Protein AF-A0A834ZX51-F1 (afdb_monomer)

Solvent-accessible surface area (backbone atoms only — not comparable to full-atom values): 15711 Å² total; per-residue (Å²): 130,88,83,88,83,88,88,86,82,88,83,85,91,86,80,90,79,88,81,90,79,90,74,93,82,78,82,84,75,86,71,80,77,77,84,67,76,47,72,74,51,71,68,30,53,52,23,47,52,52,36,52,52,45,58,74,67,68,42,46,56,71,66,62,52,48,48,55,55,52,47,53,52,49,54,53,50,43,38,62,74,77,39,53,60,79,68,96,62,85,72,72,62,96,67,61,100,76,51,61,67,57,54,51,50,52,51,51,48,44,43,57,56,46,53,48,50,51,50,51,37,54,55,19,64,78,72,63,47,60,65,64,31,41,34,48,38,40,36,43,40,47,52,26,49,39,52,28,50,48,42,50,35,60,38,70,58,52,27,63,48,55,56,51,44,48,58,52,55,43,47,60,58,36,52,57,35,34,51,52,25,36,50,55,43,65,67,56,66,92,86,54,100,62,58,70,69,53,50,55,50,50,37,52,47,30,50,52,39,46,54,53,51,50,43,43,42,68,67,36,40,59,72,49,48,46,55,52,28,46,53,51,53,52,50,51,54,52,51,52,50,58,52,50,56,53,54,55,52,59,56,50,57,58,54,52,58,53,52,55,58,54,60,59,55,62,68,73,75,115

Organism: Tetracentron sinense (NCBI:txid13715)

Foldseek 3Di:
DDDDDDDDDDDDDDDDDDDDDDDDDDDPDDDPPPPPQFDFDPLLVVLVVLLVVLVVVPLADVVLVVLLVVLVVVLVVCLVPPNDQPDPPPDAPLDHPPPVVVVVLVVVCCVLQAVLLVVLLVVCVVLVVPLLNSLSSSSNSLVSSLSNVLRVCVSNVGALLSSLVSLLSSLVVNLVSLVSSLCSLVPDDDPPSDDPVSSVSSNVSSVSNNVSSVCCNPVDSPPPRNVSSVCVSVVVVVVVVVVVVVVVVVVVVVVVVVVVVVVVVVVVPD

Sequence (270 aa):
MSGGIGPTYGDISLPKEEEKQEHLTSLPKNQSTNTRRGFLNLTNLNCLAIIIVLSASGMVSIEDFGFVLFSLLYIFIISKVAFPPLGPSMEPPIFGKNNKLLGIYVSIGGLIGLFLPIGYILQGIFEGDKEGIKAAAPHLFLLCSQVFMEGLTFSNQFSVPIRVFVPVFYNSRRIFTIVEWLRSEIGKEFGGSTSTRRLYFGRGLAIANMMFWCFNLFGFLLPVYLPRAFKRYYGHKLFCWGFEEISDDEGSEEEEDTRMTETDLENITS

Secondary structure (DSSP, 8-state):
---------------PPP--------------------PPPHHHHHHHHHHHHHHHTT-S-HHHHHHHHHHHHHHHHHHHHTS---TT--PPPSS-TT-HHHHHHHHHHHIIIIIHHHHHHHHHHHHT-HHHHHHHHHHHHHHHHHHHHHHHHHHTT--HHHHHHHHHHHHHHHHHHHHHHHHHHHHSPTTSSS-HHHHHHHHHHHHHHHHHHHIIIIIIIIIIIHHHHHHHHHHHHHHHHHHHHHHHHHHHHHHHHHHHHHHHHHTT--

Nearest PDB structures (foldseek):
  6ysl-assembly1_C  TM=3.109E-01  e=8.460E-01  Bacillus subtilis subsp. subtilis str. 168
  8ucs-assembly1_C  TM=2.513E-01  e=9.763E-01  Clostridium sporogenes
  4ry2-assembly1_B  TM=2.174E-01  e=7.610E+00  Acetivibrio thermocellus ATCC 27405

InterPro domains:
  IPR056635 Domain of unknown function DUF7733 [PF24867] (41-234)

Radius of gyration: 31.72 Å; Cα contacts (8 Å, |Δi|>4): 188; chains: 1; bounding box: 89×93×78 Å

Mean predicted aligned error: 14.44 Å

Structure (mmCIF, N/CA/C/O backbone):
data_AF-A0A834ZX51-F1
#
_entry.id   AF-A0A834ZX51-F1
#
loop_
_atom_site.group_PDB
_atom_site.id
_atom_site.type_symbol
_atom_site.label_atom_id
_atom_site.label_alt_id
_atom_site.label_comp_id
_atom_site.label_asym_id
_atom_site.label_entity_id
_atom_site.label_seq_id
_atom_site.pdbx_PDB_ins_code
_atom_site.Cartn_x
_atom_site.Cartn_y
_atom_site.Cartn_z
_atom_site.occupancy
_atom_site.B_iso_or_equiv
_atom_site.auth_seq_id
_atom_site.auth_comp_id
_atom_site.auth_asym_id
_atom_site.auth_atom_id
_atom_site.pdbx_PDB_model_num
ATOM 1 N N . MET A 1 1 ? -10.028 81.742 56.696 1.00 33.53 1 MET A N 1
ATOM 2 C CA . MET A 1 1 ? -9.566 82.199 55.365 1.00 33.53 1 MET A CA 1
ATOM 3 C C . MET A 1 1 ? -8.293 81.440 55.036 1.00 33.53 1 MET A C 1
ATOM 5 O O . MET A 1 1 ? -7.429 81.495 55.894 1.00 33.53 1 MET A O 1
ATOM 9 N N . SER A 1 2 ? -8.207 80.792 53.858 1.00 40.53 2 SER A N 1
ATOM 10 C CA . SER A 1 2 ? -7.014 80.135 53.253 1.00 40.53 2 SER A CA 1
ATOM 11 C C . SER A 1 2 ? -6.292 79.077 54.109 1.00 40.53 2 SER A C 1
ATOM 13 O O . SER A 1 2 ? -6.129 79.245 55.301 1.00 40.53 2 SER A O 1
ATOM 15 N N . GLY A 1 3 ? -5.807 77.939 53.621 1.00 36.88 3 GLY A N 1
ATOM 16 C CA . GLY A 1 3 ? -5.352 77.554 52.288 1.00 36.88 3 GLY A CA 1
ATOM 17 C C . GLY A 1 3 ? -3.983 76.865 52.454 1.00 36.88 3 GLY A C 1
ATOM 18 O O . GLY A 1 3 ? -3.110 77.435 53.098 1.00 36.88 3 GLY A O 1
ATOM 19 N N . GLY A 1 4 ? -3.806 75.669 51.873 1.00 36.16 4 GLY A N 1
ATOM 20 C CA . GLY A 1 4 ? -2.550 74.886 51.851 1.00 36.16 4 GLY A CA 1
ATOM 21 C C . GLY A 1 4 ? -2.395 73.945 53.056 1.00 36.16 4 GLY A C 1
ATOM 22 O O . GLY A 1 4 ? -2.754 74.319 54.160 1.00 36.16 4 GLY A O 1
ATOM 23 N N . ILE A 1 5 ? -1.878 72.716 52.949 1.00 38.09 5 ILE A N 1
ATOM 24 C CA . ILE A 1 5 ? -0.752 72.202 52.143 1.00 38.09 5 ILE A CA 1
ATOM 25 C C . ILE A 1 5 ? -1.000 70.699 51.836 1.00 38.09 5 ILE A C 1
ATOM 27 O O . ILE A 1 5 ? -1.639 70.014 52.629 1.00 38.09 5 ILE A O 1
ATOM 31 N N . GLY A 1 6 ? -0.525 70.202 50.682 1.00 37.78 6 GLY A N 1
ATOM 32 C CA . GLY A 1 6 ? -0.592 68.787 50.258 1.00 37.78 6 GLY A CA 1
ATOM 33 C C . GLY A 1 6 ? 0.520 67.884 50.843 1.00 37.78 6 GLY A C 1
ATOM 34 O O . GLY A 1 6 ? 0.907 68.065 51.990 1.00 37.78 6 GLY A O 1
ATOM 35 N N . PRO A 1 7 ? 1.088 66.954 50.052 1.00 61.41 7 PRO A N 1
ATOM 36 C CA . PRO A 1 7 ? 0.755 65.522 50.011 1.00 61.41 7 PRO A CA 1
ATOM 37 C C . PRO A 1 7 ? 1.887 64.616 50.540 1.00 61.41 7 PRO A C 1
ATOM 39 O O . PRO A 1 7 ? 3.039 65.041 50.580 1.00 61.41 7 PRO A O 1
ATOM 42 N N . THR A 1 8 ? 1.608 63.334 50.809 1.00 36.97 8 THR A N 1
ATOM 43 C CA . THR A 1 8 ? 2.666 62.317 50.963 1.00 36.97 8 THR A CA 1
ATOM 44 C C . THR A 1 8 ? 2.304 60.960 50.361 1.00 36.97 8 THR A C 1
ATOM 46 O O . THR A 1 8 ? 1.206 60.434 50.512 1.00 36.97 8 THR A O 1
ATOM 49 N N . TYR A 1 9 ? 3.296 60.463 49.627 1.00 35.97 9 TYR A N 1
ATOM 50 C CA . TYR A 1 9 ? 3.440 59.197 48.923 1.00 35.97 9 TYR A CA 1
ATOM 51 C C . TYR A 1 9 ? 3.559 57.984 49.859 1.00 35.97 9 TYR A C 1
ATOM 53 O O . TYR A 1 9 ? 4.152 58.105 50.925 1.00 35.97 9 TYR A O 1
ATOM 61 N N . GLY A 1 10 ? 3.183 56.817 49.319 1.00 35.69 10 GLY A N 1
ATOM 62 C CA . GLY A 1 10 ? 3.841 55.524 49.554 1.00 35.69 10 GLY A CA 1
ATOM 63 C C . GLY A 1 10 ? 3.337 54.700 50.738 1.00 35.69 10 GLY A C 1
ATOM 64 O O . GLY A 1 10 ? 3.433 55.147 51.869 1.00 35.69 10 GLY A O 1
ATOM 65 N N . ASP A 1 11 ? 2.872 53.470 50.479 1.00 33.88 11 ASP A N 1
ATOM 66 C CA . ASP A 1 11 ? 3.582 52.294 51.001 1.00 33.88 11 ASP A CA 1
ATOM 67 C C . ASP A 1 11 ? 3.068 50.947 50.452 1.00 33.88 11 ASP A C 1
ATOM 69 O O . ASP A 1 11 ? 1.876 50.662 50.411 1.00 33.88 11 ASP A O 1
ATOM 73 N N . ILE A 1 12 ? 4.057 50.147 50.044 1.00 37.81 12 ILE A N 1
ATOM 74 C CA . ILE A 1 12 ? 4.262 48.718 50.329 1.00 37.81 12 ILE A CA 1
ATOM 75 C C . ILE A 1 12 ? 3.217 47.690 49.857 1.00 37.81 12 ILE A C 1
ATOM 77 O O . ILE A 1 12 ? 2.135 47.489 50.395 1.00 37.81 12 ILE A O 1
ATOM 81 N N . SER A 1 13 ? 3.690 46.914 48.888 1.00 41.12 13 SER A N 1
ATOM 82 C CA . SER A 1 13 ? 3.289 45.561 48.504 1.00 41.12 13 SER A CA 1
ATOM 83 C C . SER A 1 13 ? 3.568 44.484 49.567 1.00 41.12 13 SER A C 1
ATOM 85 O O . SER A 1 13 ? 4.674 44.482 50.104 1.00 41.12 13 SER A O 1
ATOM 87 N N . LEU A 1 14 ? 2.639 43.519 49.731 1.00 34.94 14 LEU A N 1
ATOM 88 C CA . LEU A 1 14 ? 2.788 42.041 49.918 1.00 34.94 14 LEU A CA 1
ATOM 89 C C . LEU A 1 14 ? 1.532 41.450 50.618 1.00 34.94 14 LEU A C 1
ATOM 91 O O . LEU A 1 14 ? 0.893 42.185 51.364 1.00 34.94 14 LEU A O 1
ATOM 95 N N . PRO A 1 15 ? 1.230 40.132 50.548 1.00 39.16 15 PRO A N 1
ATOM 96 C CA . PRO A 1 15 ? 1.366 39.142 49.474 1.00 39.16 15 PRO A CA 1
ATOM 97 C C . PRO A 1 15 ? 0.004 38.506 49.082 1.00 39.16 15 PRO A C 1
ATOM 99 O O . PRO A 1 15 ? -1.003 38.631 49.769 1.00 39.16 15 PRO A O 1
ATOM 102 N N . LYS A 1 16 ? -0.011 37.793 47.950 1.00 35.66 16 LYS A N 1
ATOM 103 C CA . LYS A 1 16 ? -1.118 36.936 47.499 1.00 35.66 16 LYS A CA 1
ATOM 104 C C . LYS A 1 16 ? -1.135 35.652 48.337 1.00 35.66 16 LYS A C 1
ATOM 106 O O . LYS A 1 16 ? -0.193 34.871 48.229 1.00 35.66 16 LYS A O 1
ATOM 111 N N . GLU A 1 17 ? -2.200 35.426 49.097 1.00 35.56 17 GLU A N 1
ATOM 112 C CA . GLU A 1 17 ? -2.604 34.084 49.520 1.00 35.56 17 GLU A CA 1
ATOM 113 C C . GLU A 1 17 ? -3.572 33.519 48.476 1.00 35.56 17 GLU A C 1
ATOM 115 O O . GLU A 1 17 ? -4.542 34.155 48.059 1.00 35.56 17 GLU A O 1
ATOM 120 N N . GLU A 1 18 ? -3.217 32.341 47.980 1.00 38.50 18 GLU A N 1
ATOM 121 C CA . GLU A 1 18 ? -4.074 31.470 47.197 1.00 38.50 18 GLU A CA 1
ATOM 122 C C . GLU A 1 18 ? -5.181 30.941 48.109 1.00 38.50 18 GLU A C 1
ATOM 124 O O . GLU A 1 18 ? -4.862 30.396 49.153 1.00 38.50 18 GLU A O 1
ATOM 129 N N . GLU A 1 19 ? -6.450 31.045 47.703 1.00 29.41 19 GLU A N 1
ATOM 130 C CA . GLU A 1 19 ? -7.441 29.986 47.925 1.00 29.41 19 GLU A CA 1
ATOM 131 C C . GLU A 1 19 ? -8.738 30.242 47.130 1.00 29.41 19 GLU A C 1
ATOM 133 O O . GLU A 1 19 ? -9.524 31.145 47.393 1.00 29.41 19 GLU A O 1
ATOM 138 N N . LYS A 1 20 ? -8.921 29.400 46.105 1.00 34.44 20 LYS A N 1
ATOM 139 C CA . LYS A 1 20 ? -10.092 28.526 45.940 1.00 34.44 20 LYS A CA 1
ATOM 140 C C . LYS A 1 20 ? -11.486 29.180 45.911 1.00 34.44 20 LYS A C 1
ATOM 142 O O . LYS A 1 20 ? -12.168 29.280 46.923 1.00 34.44 20 LYS A O 1
ATOM 147 N N . GLN A 1 21 ? -11.996 29.414 44.699 1.00 28.42 21 GLN A N 1
ATOM 148 C CA . GLN A 1 21 ? -13.439 29.352 44.445 1.00 28.42 21 GLN A CA 1
ATOM 149 C C . GLN A 1 21 ? -13.727 28.918 43.001 1.00 28.42 21 GLN A C 1
ATOM 151 O O . GLN A 1 21 ? -13.746 29.710 42.061 1.00 28.42 21 GLN A O 1
ATOM 156 N N . GLU A 1 22 ? -13.927 27.609 42.843 1.00 31.47 22 GLU A N 1
ATOM 157 C CA . GLU A 1 22 ? -14.642 27.018 41.717 1.00 31.47 22 GLU A CA 1
ATOM 158 C C . GLU A 1 22 ? -16.110 27.454 41.807 1.00 31.47 22 GLU A C 1
ATOM 160 O O . GLU A 1 22 ? -16.829 27.061 42.724 1.00 31.47 22 GLU A O 1
ATOM 165 N N . HIS A 1 23 ? -16.560 28.276 40.861 1.00 29.66 23 HIS A N 1
ATOM 166 C CA . HIS A 1 23 ? -17.978 28.523 40.630 1.00 29.66 23 HIS A CA 1
ATOM 167 C C . HIS A 1 23 ? -18.359 27.917 39.279 1.00 29.66 23 HIS A C 1
ATOM 169 O O . HIS A 1 23 ? -17.986 28.420 38.215 1.00 29.66 23 HIS A O 1
ATOM 175 N N . LEU A 1 24 ? -19.098 26.808 39.352 1.00 35.28 24 LEU A N 1
ATOM 176 C CA . LEU A 1 24 ? -19.896 26.254 38.267 1.00 35.28 24 LEU A CA 1
ATOM 177 C C . LEU A 1 24 ? -20.735 27.359 37.620 1.00 35.28 24 LEU A C 1
ATOM 179 O O . LEU A 1 24 ? -21.616 27.899 38.277 1.00 35.28 24 LEU A O 1
ATOM 183 N N . THR A 1 25 ? -20.538 27.627 36.328 1.00 34.59 25 THR A N 1
ATOM 184 C CA . THR A 1 25 ? -21.621 27.722 35.325 1.00 34.59 25 THR A CA 1
ATOM 185 C C . THR A 1 25 ? -21.040 28.071 33.955 1.00 34.59 25 THR A C 1
ATOM 187 O O . THR A 1 25 ? -20.764 29.224 33.649 1.00 34.59 25 THR A O 1
ATOM 190 N N . SER A 1 26 ? -20.908 27.081 33.072 1.00 30.16 26 SER A N 1
ATOM 191 C CA . SER A 1 26 ? -21.138 27.326 31.644 1.00 30.16 26 SER A CA 1
ATOM 192 C C . SER A 1 26 ? -21.580 26.034 30.961 1.00 30.16 26 SER A C 1
ATOM 194 O O . SER A 1 26 ? -20.823 25.079 30.818 1.00 30.16 26 SER A O 1
ATOM 196 N N . LEU A 1 27 ? -22.857 26.009 30.579 1.00 30.98 27 LEU A N 1
ATOM 197 C CA . LEU A 1 27 ? -23.440 25.023 29.674 1.00 30.98 27 LEU A CA 1
ATOM 198 C C . LEU A 1 27 ? -22.618 24.953 28.372 1.00 30.98 27 LEU A C 1
ATOM 200 O O . LEU A 1 27 ? -22.279 26.009 27.822 1.00 30.98 27 LEU A O 1
ATOM 204 N N . PRO A 1 28 ? -22.338 23.762 27.813 1.00 35.59 28 PRO A N 1
ATOM 205 C CA . PRO A 1 28 ? -21.722 23.681 26.504 1.00 35.59 28 PRO A CA 1
ATOM 206 C C . PRO A 1 28 ? -22.742 24.100 25.442 1.00 35.59 28 PRO A C 1
ATOM 208 O O . PRO A 1 28 ? -23.766 23.463 25.204 1.00 35.59 28 PRO A O 1
ATOM 211 N N . LYS A 1 29 ? -22.427 25.221 24.797 1.00 28.12 29 LYS A N 1
ATOM 212 C CA . LYS A 1 29 ? -23.069 25.742 23.593 1.00 28.12 29 LYS A CA 1
ATOM 213 C C . LYS A 1 29 ? -23.141 24.631 22.541 1.00 28.12 29 LYS A C 1
ATOM 215 O O . LYS A 1 29 ? -22.100 24.169 22.079 1.00 28.12 29 LYS A O 1
ATOM 220 N N . ASN A 1 30 ? -24.364 24.252 22.163 1.00 34.47 30 ASN A N 1
ATOM 221 C CA . ASN A 1 30 ? -24.684 23.389 21.025 1.00 34.47 30 ASN A CA 1
ATOM 222 C C . ASN A 1 30 ? -23.880 23.832 19.790 1.00 34.47 30 ASN A C 1
ATOM 224 O O . ASN A 1 30 ? -24.247 24.780 19.091 1.00 34.47 30 ASN A O 1
ATOM 228 N N . GLN A 1 31 ? -22.752 23.171 19.530 1.00 33.47 31 GLN A N 1
ATOM 229 C CA . GLN A 1 31 ? -22.098 23.237 18.235 1.00 33.47 31 GLN A CA 1
ATOM 230 C C . GLN A 1 31 ? -22.857 22.266 17.349 1.00 33.47 31 GLN A C 1
ATOM 232 O O . GLN A 1 31 ? -22.719 21.055 17.503 1.00 33.47 31 GLN A O 1
ATOM 237 N N . SER A 1 32 ? -23.666 22.794 16.426 1.00 34.50 32 SER A N 1
ATOM 238 C CA . SER A 1 32 ? -24.172 21.990 15.321 1.00 34.50 32 SER A CA 1
ATOM 239 C C . SER A 1 32 ? -22.953 21.448 14.574 1.00 34.50 32 SER A C 1
ATOM 241 O O . SER A 1 32 ? -22.295 22.170 13.815 1.00 34.50 32 SER A O 1
ATOM 243 N N . THR A 1 33 ? -22.598 20.196 14.837 1.00 34.06 33 THR A N 1
ATOM 244 C CA . THR A 1 33 ? -21.589 19.483 14.076 1.00 34.06 33 THR A CA 1
ATOM 245 C C . THR A 1 33 ? -22.183 19.288 12.698 1.00 34.06 33 THR A C 1
ATOM 247 O O . THR A 1 33 ? -23.069 18.480 12.452 1.00 34.06 33 THR A O 1
ATOM 250 N N . ASN A 1 34 ? -21.747 20.161 11.800 1.00 34.84 34 ASN A N 1
ATOM 251 C CA . ASN A 1 34 ? -22.068 20.122 10.395 1.00 34.84 34 ASN A CA 1
ATOM 252 C C . ASN A 1 34 ? -21.692 18.720 9.896 1.00 34.84 34 ASN A C 1
ATOM 254 O O . ASN A 1 34 ? -20.506 18.407 9.777 1.00 34.84 34 ASN A O 1
ATOM 258 N N . THR A 1 35 ? -22.694 17.867 9.667 1.00 42.31 35 THR A N 1
ATOM 259 C CA . THR A 1 35 ? -22.572 16.510 9.123 1.00 42.31 35 THR A CA 1
ATOM 260 C C . THR A 1 35 ? -22.133 16.589 7.662 1.00 42.31 35 THR A C 1
ATOM 262 O O . THR A 1 35 ? -22.833 16.172 6.742 1.00 42.31 35 THR A O 1
ATOM 265 N N . ARG A 1 36 ? -20.961 17.172 7.402 1.00 45.12 36 ARG A N 1
ATOM 266 C CA . ARG A 1 36 ? -20.317 17.080 6.100 1.00 45.12 36 ARG A CA 1
ATOM 267 C C . ARG A 1 36 ? -19.769 15.667 5.997 1.00 45.12 36 ARG A C 1
ATOM 269 O O . ARG A 1 36 ? -18.718 15.363 6.555 1.00 45.12 36 ARG A O 1
ATOM 276 N N . ARG A 1 37 ? -20.510 14.808 5.291 1.00 47.62 37 ARG A N 1
ATOM 277 C CA . ARG A 1 37 ? -20.001 13.543 4.744 1.00 47.62 37 ARG A CA 1
ATOM 278 C C . ARG A 1 37 ? -18.589 13.797 4.206 1.00 47.62 37 ARG A C 1
ATOM 280 O O . ARG A 1 37 ? -18.397 14.702 3.395 1.00 47.62 37 ARG A O 1
ATOM 287 N N . GLY A 1 38 ? -17.609 13.078 4.750 1.00 54.19 38 GLY A N 1
ATOM 288 C CA . GLY A 1 38 ? -16.190 13.369 4.574 1.00 54.19 38 GLY A CA 1
ATOM 289 C C . GLY A 1 38 ? -15.759 13.248 3.118 1.00 54.19 38 GLY A C 1
ATOM 290 O O . GLY A 1 38 ? -15.557 12.145 2.616 1.00 54.19 38 GLY A O 1
ATOM 291 N N . PHE A 1 39 ? -15.586 14.379 2.437 1.00 62.59 39 PHE A N 1
ATOM 292 C CA . PHE A 1 39 ? -14.970 14.401 1.115 1.00 62.59 39 PHE A CA 1
ATOM 293 C C . PHE A 1 39 ? -13.535 13.866 1.206 1.00 62.59 39 PHE A C 1
ATOM 295 O O . PHE A 1 39 ? -12.799 14.183 2.142 1.00 62.59 39 PHE A O 1
ATOM 302 N N . LEU A 1 40 ? -13.149 13.026 0.243 1.00 74.44 40 LEU A N 1
ATOM 303 C CA . LEU A 1 40 ? -11.789 12.505 0.136 1.00 74.44 40 LEU A CA 1
ATOM 304 C C . LEU A 1 40 ? -10.794 13.658 -0.025 1.00 74.44 40 LEU A C 1
ATOM 306 O O . LEU A 1 40 ? -11.032 14.601 -0.778 1.00 74.44 40 LEU A O 1
ATOM 310 N N . ASN A 1 41 ? -9.661 13.563 0.668 1.00 83.00 41 ASN A N 1
ATOM 311 C CA . ASN A 1 41 ? -8.596 14.551 0.549 1.00 83.00 41 ASN A CA 1
ATOM 312 C C . ASN A 1 41 ? -7.949 14.500 -0.852 1.00 83.00 41 ASN A C 1
ATOM 314 O O . ASN A 1 41 ? -7.934 13.443 -1.489 1.00 83.00 41 ASN A O 1
ATOM 318 N N . LEU A 1 42 ? -7.351 15.606 -1.311 1.00 83.25 42 LEU A N 1
ATOM 319 C CA . LEU A 1 42 ? -6.705 15.699 -2.634 1.00 83.25 42 LEU A CA 1
ATOM 320 C C . LEU A 1 42 ? -5.642 14.613 -2.846 1.00 83.25 42 LEU A C 1
ATOM 322 O O . LEU A 1 42 ? -5.541 14.045 -3.927 1.00 83.25 42 LEU A O 1
ATOM 326 N N . THR A 1 43 ? -4.899 14.259 -1.797 1.00 84.31 43 THR A N 1
ATOM 327 C CA . THR A 1 43 ? -3.919 13.164 -1.831 1.00 84.31 43 THR A CA 1
ATOM 328 C C . THR A 1 43 ? -4.556 11.821 -2.194 1.00 84.31 43 THR A C 1
ATOM 330 O O . THR A 1 43 ? -3.991 11.073 -2.990 1.00 84.31 43 THR A O 1
ATOM 333 N N . ASN A 1 44 ? -5.745 11.527 -1.662 1.00 88.25 44 ASN A N 1
ATOM 334 C CA . ASN A 1 44 ? -6.450 10.271 -1.928 1.00 88.25 44 ASN A CA 1
ATOM 335 C C . ASN A 1 44 ? -6.961 10.237 -3.372 1.00 88.25 44 ASN A C 1
ATOM 337 O O . ASN A 1 44 ? -6.909 9.192 -4.014 1.00 88.25 44 ASN A O 1
ATOM 341 N N . LEU A 1 45 ? -7.399 11.386 -3.898 1.00 87.31 45 LEU A N 1
ATOM 342 C CA . LEU A 1 45 ? -7.810 11.530 -5.297 1.00 87.31 45 LEU A CA 1
ATOM 343 C C . LEU A 1 45 ? -6.621 11.409 -6.261 1.00 87.31 45 LEU A C 1
ATOM 345 O O . LEU A 1 45 ? -6.728 10.732 -7.278 1.00 87.31 45 LEU A O 1
ATOM 349 N N . ASN A 1 46 ? -5.466 11.984 -5.919 1.00 89.62 46 ASN A N 1
ATOM 350 C CA . ASN A 1 46 ? -4.234 11.805 -6.691 1.00 89.62 46 ASN A CA 1
ATOM 351 C C . ASN A 1 46 ? -3.783 10.338 -6.694 1.00 89.62 46 ASN A C 1
ATOM 353 O O . ASN A 1 46 ? -3.408 9.811 -7.738 1.00 89.62 46 ASN A O 1
ATOM 357 N N . CYS A 1 47 ? -3.874 9.649 -5.551 1.00 90.00 47 CYS A N 1
ATOM 358 C CA . CYS A 1 47 ? -3.615 8.210 -5.488 1.00 90.00 47 CYS A CA 1
ATOM 359 C C . CYS A 1 47 ? -4.597 7.432 -6.366 1.00 90.00 47 CYS A C 1
ATOM 361 O O . CYS A 1 47 ? -4.167 6.552 -7.103 1.00 90.00 47 CYS A O 1
ATOM 363 N N . LEU A 1 48 ? -5.885 7.788 -6.356 1.00 91.12 48 LEU A N 1
ATOM 364 C CA . LEU A 1 48 ? -6.885 7.184 -7.236 1.00 91.12 48 LEU A CA 1
ATOM 365 C C . LEU A 1 48 ? -6.543 7.377 -8.720 1.00 91.12 48 LEU A C 1
ATOM 367 O O . LEU A 1 48 ? -6.645 6.429 -9.494 1.00 91.12 48 LEU A O 1
ATOM 371 N N . ALA A 1 49 ? -6.075 8.562 -9.114 1.00 91.25 49 ALA A N 1
ATOM 372 C CA . ALA A 1 49 ? -5.620 8.805 -10.480 1.00 91.25 49 ALA A CA 1
ATOM 373 C C . ALA A 1 49 ? -4.439 7.893 -10.858 1.00 91.25 49 ALA A C 1
ATOM 375 O O . ALA A 1 49 ? -4.461 7.276 -11.921 1.00 91.25 49 ALA A O 1
ATOM 376 N N . ILE A 1 50 ? -3.446 7.739 -9.971 1.00 90.12 50 ILE A N 1
ATOM 377 C CA . ILE A 1 50 ? -2.309 6.828 -10.191 1.00 90.12 50 ILE A CA 1
ATOM 378 C C . ILE A 1 50 ? -2.788 5.378 -10.317 1.00 90.12 50 ILE A C 1
ATOM 380 O O . ILE A 1 50 ? -2.349 4.676 -11.225 1.00 90.12 50 ILE A O 1
ATOM 384 N N . ILE A 1 51 ? -3.713 4.937 -9.457 1.00 92.12 51 ILE A N 1
ATOM 385 C CA . ILE A 1 51 ? -4.318 3.598 -9.528 1.00 92.12 51 ILE A CA 1
ATOM 386 C C . ILE A 1 51 ? -4.944 3.385 -10.906 1.00 92.12 51 ILE A C 1
ATOM 388 O O . ILE A 1 51 ? -4.638 2.385 -11.545 1.00 92.12 51 ILE A O 1
ATOM 392 N N . ILE A 1 52 ? -5.772 4.318 -11.390 1.00 92.50 52 ILE A N 1
ATOM 393 C CA . ILE A 1 52 ? -6.444 4.210 -12.695 1.00 92.50 52 ILE A CA 1
ATOM 394 C C . ILE A 1 52 ? -5.424 4.150 -13.838 1.00 92.50 52 ILE A C 1
ATOM 396 O O . ILE A 1 52 ? -5.537 3.293 -14.713 1.00 92.50 52 ILE A O 1
ATOM 400 N N . VAL A 1 53 ? -4.402 5.010 -13.820 1.00 91.56 53 VAL A N 1
ATOM 401 C CA . VAL A 1 53 ? -3.359 5.039 -14.859 1.00 91.56 53 VAL A CA 1
ATOM 402 C C . VAL A 1 53 ? -2.553 3.740 -14.878 1.00 91.56 53 VAL A C 1
ATOM 404 O O . VAL A 1 53 ? -2.379 3.148 -15.942 1.00 91.56 53 VAL A O 1
ATOM 407 N N . LEU A 1 54 ? -2.096 3.262 -13.717 1.00 89.62 54 LEU A N 1
ATOM 408 C CA . LEU A 1 54 ? -1.365 1.993 -13.607 1.00 89.62 54 LEU A CA 1
ATOM 409 C C . LEU A 1 54 ? -2.245 0.790 -13.950 1.00 89.62 54 LEU A C 1
ATOM 411 O O . LEU A 1 54 ? -1.755 -0.219 -14.453 1.00 89.62 54 LEU A O 1
ATOM 415 N N . SER A 1 55 ? -3.548 0.907 -13.706 1.00 89.25 55 SER A N 1
ATOM 416 C CA . SER A 1 55 ? -4.504 -0.125 -14.072 1.00 89.25 55 SER A CA 1
ATOM 417 C C . SER A 1 55 ? -4.664 -0.227 -15.587 1.00 89.25 55 SER A C 1
ATOM 419 O O . SER A 1 55 ? -4.627 -1.316 -16.155 1.00 89.25 55 SER A O 1
ATOM 421 N N . ALA A 1 56 ? -4.812 0.921 -16.249 1.00 90.00 56 ALA A N 1
ATOM 422 C CA . ALA A 1 56 ? -4.982 1.006 -17.693 1.00 90.00 56 ALA A CA 1
ATOM 423 C C . ALA A 1 56 ? -3.695 0.677 -18.469 1.00 90.00 56 ALA A C 1
ATOM 425 O O . ALA A 1 56 ? -3.770 0.262 -19.623 1.00 90.00 56 ALA A O 1
ATOM 426 N N . SER A 1 57 ? -2.515 0.833 -17.857 1.00 86.31 57 SER A N 1
ATOM 427 C CA . SER A 1 57 ? -1.230 0.580 -18.521 1.00 86.31 57 SER A CA 1
ATOM 428 C C . SER A 1 57 ? -0.885 -0.906 -18.692 1.00 86.31 57 SER A C 1
ATOM 430 O O . SER A 1 57 ? 0.083 -1.224 -19.383 1.00 86.31 57 SER A O 1
ATOM 432 N N . GLY A 1 58 ? -1.634 -1.824 -18.066 1.00 85.69 58 GLY A N 1
ATOM 433 C CA . GLY A 1 58 ? -1.359 -3.267 -18.119 1.00 85.69 58 GLY A CA 1
ATOM 434 C C . GLY A 1 58 ? -0.071 -3.686 -17.394 1.00 85.69 58 GLY A C 1
ATOM 435 O O . GLY A 1 58 ? 0.442 -4.783 -17.616 1.00 85.69 58 GLY A O 1
ATOM 436 N N . MET A 1 59 ? 0.477 -2.815 -16.540 1.00 85.88 59 MET A N 1
ATOM 437 C CA . MET A 1 59 ? 1.718 -3.065 -15.792 1.00 85.88 59 MET A CA 1
ATOM 438 C C . MET A 1 59 ? 1.483 -3.772 -14.453 1.00 85.88 59 MET A C 1
ATOM 440 O O . MET A 1 59 ? 2.441 -4.156 -13.788 1.00 85.88 59 MET A O 1
ATOM 444 N N . VAL A 1 60 ? 0.221 -3.939 -14.060 1.00 89.62 60 VAL A N 1
ATOM 445 C CA . VAL A 1 60 ? -0.202 -4.545 -12.794 1.00 89.62 60 VAL A CA 1
ATOM 446 C C . VAL A 1 60 ? -0.795 -5.929 -13.062 1.00 89.62 60 VAL A C 1
ATOM 448 O O . VAL A 1 60 ? -1.515 -6.124 -14.042 1.00 89.62 60 VAL A O 1
ATOM 451 N N . SER A 1 61 ? -0.481 -6.902 -12.204 1.00 88.62 61 SER A N 1
ATOM 452 C CA . SER A 1 61 ? -0.994 -8.268 -12.336 1.00 88.62 61 SER A CA 1
ATOM 453 C C . SER A 1 61 ? -2.489 -8.338 -12.005 1.00 88.62 61 SER A C 1
ATOM 455 O O . SER A 1 61 ? -2.979 -7.611 -11.140 1.00 88.62 61 SER A O 1
ATOM 457 N N . ILE A 1 62 ? -3.226 -9.254 -12.645 1.00 90.38 62 ILE A N 1
ATOM 458 C CA . ILE A 1 62 ? -4.655 -9.457 -12.348 1.00 90.38 62 ILE A CA 1
ATOM 459 C C . ILE A 1 62 ? -4.896 -9.897 -10.897 1.00 90.38 62 ILE A C 1
ATOM 461 O O . ILE A 1 62 ? -5.944 -9.610 -10.323 1.00 90.38 62 ILE A O 1
ATOM 465 N N . GLU A 1 63 ? -3.905 -10.544 -10.282 1.00 90.94 63 GLU A N 1
ATOM 466 C CA . GLU A 1 63 ? -3.944 -10.916 -8.872 1.00 90.94 63 GLU A CA 1
ATOM 467 C C . GLU A 1 63 ? -3.989 -9.688 -7.962 1.00 90.94 63 GLU A C 1
ATOM 469 O O . GLU A 1 63 ? -4.753 -9.672 -7.001 1.00 90.94 63 GLU A O 1
ATOM 474 N N . ASP A 1 64 ? -3.207 -8.646 -8.264 1.00 92.50 64 ASP A N 1
ATOM 475 C CA . ASP A 1 64 ? -3.180 -7.424 -7.455 1.00 92.50 64 ASP A CA 1
ATOM 476 C C . ASP A 1 64 ? -4.485 -6.632 -7.603 1.00 92.50 64 ASP A C 1
ATOM 478 O O . ASP A 1 64 ? -4.985 -6.070 -6.628 1.00 92.50 64 ASP A O 1
ATOM 482 N N . PHE A 1 65 ? -5.092 -6.651 -8.792 1.00 91.44 65 PHE A N 1
ATOM 483 C CA . PHE A 1 65 ? -6.441 -6.124 -9.005 1.00 91.44 65 PHE A CA 1
ATOM 484 C C . PHE A 1 65 ? -7.492 -6.871 -8.197 1.00 91.44 65 PHE A C 1
ATOM 486 O O . PHE A 1 65 ? -8.279 -6.251 -7.479 1.00 91.44 65 PHE A O 1
ATOM 493 N N . GLY A 1 66 ? -7.491 -8.203 -8.311 1.00 93.00 66 GLY A N 1
ATOM 494 C CA . GLY A 1 66 ? -8.373 -9.064 -7.539 1.00 93.00 66 GLY A CA 1
ATOM 495 C C . GLY A 1 66 ? -8.212 -8.775 -6.053 1.00 93.00 66 GLY A C 1
ATOM 496 O O . GLY A 1 66 ? -9.198 -8.517 -5.371 1.00 93.00 66 GLY A O 1
ATOM 497 N N . PHE A 1 67 ? -6.973 -8.704 -5.568 1.00 94.62 67 PHE A N 1
ATOM 498 C CA . PHE A 1 67 ? -6.668 -8.370 -4.183 1.00 94.62 67 PHE A CA 1
ATOM 499 C C . PHE A 1 67 ? -7.288 -7.038 -3.746 1.00 94.62 67 PHE A C 1
ATOM 501 O O . PHE A 1 67 ? -7.914 -7.003 -2.693 1.00 94.62 67 PHE A O 1
ATOM 508 N N . VAL A 1 68 ? -7.164 -5.959 -4.529 1.00 94.56 68 VAL A N 1
ATOM 509 C CA . VAL A 1 68 ? -7.757 -4.651 -4.182 1.00 94.56 68 VAL A CA 1
ATOM 510 C C . VAL A 1 68 ? -9.286 -4.697 -4.168 1.00 94.56 68 VAL A C 1
ATOM 512 O O . VAL A 1 68 ? -9.913 -4.120 -3.280 1.00 94.56 68 VAL A O 1
ATOM 515 N N . LEU A 1 69 ? -9.906 -5.395 -5.121 1.00 93.69 69 LEU A N 1
ATOM 516 C CA . LEU A 1 69 ? -11.363 -5.517 -5.171 1.00 93.69 69 LEU A CA 1
ATOM 517 C C . LEU A 1 69 ? -11.897 -6.356 -4.000 1.00 93.69 69 LEU A C 1
ATOM 519 O O . LEU A 1 69 ? -12.825 -5.941 -3.303 1.00 93.69 69 LEU A O 1
ATOM 523 N N . PHE A 1 70 ? -11.285 -7.515 -3.748 1.00 94.19 70 PHE A N 1
ATOM 524 C CA . PHE A 1 70 ? -11.653 -8.391 -2.638 1.00 94.19 70 PHE A CA 1
ATOM 525 C C . PHE A 1 70 ? -11.349 -7.753 -1.284 1.00 94.19 70 PHE A C 1
ATOM 527 O O . PHE A 1 70 ? -12.153 -7.901 -0.366 1.00 94.19 70 PHE A O 1
ATOM 534 N N . SER A 1 71 ? -10.244 -7.012 -1.143 1.00 94.00 71 SER A N 1
ATOM 535 C CA . SER A 1 71 ? -9.921 -6.307 0.100 1.00 94.00 71 SER A CA 1
ATOM 536 C C . SER A 1 71 ? -10.977 -5.256 0.423 1.00 94.00 71 SER A C 1
ATOM 538 O O . SER A 1 71 ? -11.419 -5.181 1.567 1.00 94.00 71 SER A O 1
ATOM 540 N N . LEU A 1 72 ? -11.436 -4.495 -0.576 1.00 92.88 72 LEU A N 1
ATOM 541 C CA . LEU A 1 72 ? -12.480 -3.490 -0.409 1.00 92.88 72 LEU A CA 1
ATOM 542 C C . LEU A 1 72 ? -13.786 -4.120 0.083 1.00 92.88 72 LEU A C 1
ATOM 544 O O . LEU A 1 72 ? -14.359 -3.650 1.068 1.00 92.88 72 LEU A O 1
ATOM 548 N N . LEU A 1 73 ? -14.225 -5.209 -0.554 1.00 93.38 73 LEU A N 1
ATOM 549 C CA . LEU A 1 73 ? -15.424 -5.943 -0.140 1.00 93.38 73 LEU A CA 1
ATOM 550 C C . LEU A 1 73 ? -15.269 -6.534 1.264 1.00 93.38 73 LEU A C 1
ATOM 552 O O . LEU A 1 73 ? -16.144 -6.361 2.112 1.00 93.38 73 LEU A O 1
ATOM 556 N N . TYR A 1 74 ? -14.141 -7.188 1.536 1.00 92.81 74 TYR A N 1
ATOM 557 C CA . TYR A 1 74 ? -13.861 -7.814 2.824 1.00 92.81 74 TYR A CA 1
ATOM 558 C C . TYR A 1 74 ? -13.834 -6.792 3.967 1.00 92.81 74 TYR A C 1
ATOM 560 O O . TYR A 1 74 ? -14.485 -6.990 4.992 1.00 92.81 74 TYR A O 1
ATOM 568 N N . ILE A 1 75 ? -13.142 -5.664 3.772 1.00 91.69 75 ILE A N 1
ATOM 569 C CA . ILE A 1 75 ? -13.077 -4.560 4.737 1.00 91.69 75 ILE A CA 1
ATOM 570 C C . ILE A 1 75 ? -14.469 -3.971 4.987 1.00 91.69 75 ILE A C 1
ATOM 572 O O . ILE A 1 75 ? -14.815 -3.660 6.128 1.00 91.69 75 ILE A O 1
ATOM 576 N N . PHE A 1 76 ? -15.294 -3.844 3.948 1.00 90.12 76 PHE A N 1
ATOM 577 C CA . PHE A 1 76 ? -16.664 -3.373 4.111 1.00 90.12 76 PHE A CA 1
ATOM 578 C C . PHE A 1 76 ? -17.504 -4.351 4.944 1.00 90.12 76 PHE A C 1
ATOM 580 O O . PHE A 1 76 ? -18.157 -3.930 5.900 1.00 90.12 76 PHE A O 1
ATOM 587 N N . ILE A 1 77 ? -17.432 -5.652 4.656 1.00 91.19 77 ILE A N 1
ATOM 588 C CA . ILE A 1 77 ? -18.161 -6.687 5.402 1.00 91.19 77 ILE A CA 1
ATOM 589 C C . ILE A 1 77 ? -17.721 -6.709 6.870 1.00 91.19 77 ILE A C 1
ATOM 591 O O . ILE A 1 77 ? -18.556 -6.601 7.768 1.00 91.19 77 ILE A O 1
ATOM 595 N N . ILE A 1 78 ? -16.415 -6.778 7.139 1.00 90.38 78 ILE A N 1
ATOM 596 C CA . ILE A 1 78 ? -15.902 -6.880 8.511 1.00 90.38 78 ILE A CA 1
ATOM 597 C C . ILE A 1 78 ? -16.157 -5.602 9.329 1.00 90.38 78 ILE A C 1
ATOM 599 O O . ILE A 1 78 ? -16.369 -5.688 10.539 1.00 90.38 78 ILE A O 1
ATOM 603 N N . SER A 1 79 ? -16.253 -4.435 8.676 1.00 88.12 79 SER A N 1
ATOM 604 C CA . SER A 1 79 ? -16.653 -3.177 9.329 1.00 88.12 79 SER A CA 1
ATOM 605 C C . SER A 1 79 ? -18.095 -3.182 9.837 1.00 88.12 79 SER A C 1
ATOM 607 O O . SER A 1 79 ? -18.416 -2.458 10.773 1.00 88.12 79 SER A O 1
ATOM 609 N N . LYS A 1 80 ? -18.970 -3.988 9.229 1.00 86.44 80 LYS A N 1
ATOM 610 C CA . LYS A 1 80 ? -20.380 -4.103 9.618 1.00 86.44 80 LYS A CA 1
ATOM 611 C C . LYS A 1 80 ? -20.620 -5.267 10.569 1.00 86.44 80 LYS A C 1
ATOM 613 O O . LYS A 1 80 ? -21.402 -5.123 11.498 1.00 86.44 80 LYS A O 1
ATOM 618 N N . VAL A 1 81 ? -19.952 -6.395 10.330 1.00 86.75 81 VAL A N 1
ATOM 619 C CA . VAL A 1 81 ? -20.202 -7.650 11.051 1.00 86.75 81 VAL A CA 1
ATOM 620 C C . VAL A 1 81 ? -19.390 -7.739 12.342 1.00 86.75 81 VAL A C 1
ATOM 622 O O . VAL A 1 81 ? -19.947 -8.048 13.387 1.00 86.75 81 VAL A O 1
ATOM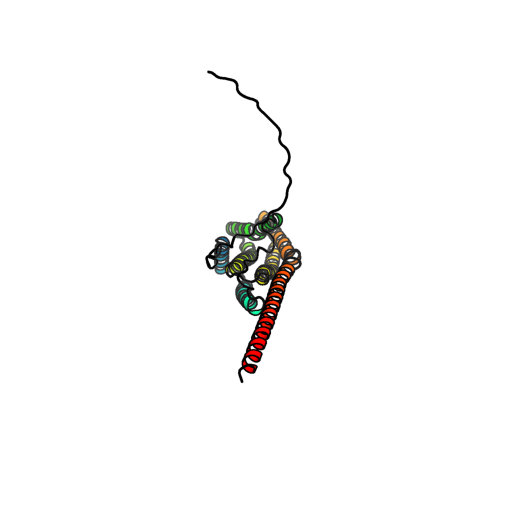 625 N N . ALA A 1 82 ? -18.082 -7.473 12.288 1.00 84.62 82 ALA A N 1
ATOM 626 C CA . ALA A 1 82 ? -17.192 -7.708 13.429 1.00 84.62 82 ALA A CA 1
ATOM 627 C C . ALA A 1 82 ? -16.884 -6.432 14.222 1.00 84.62 82 ALA A C 1
ATOM 629 O O . ALA A 1 82 ? -16.793 -6.477 15.447 1.00 84.62 82 ALA A O 1
ATOM 630 N N . PHE A 1 83 ? -16.723 -5.298 13.532 1.00 83.81 83 PHE A N 1
ATOM 631 C CA . PHE A 1 83 ? -16.312 -4.038 14.156 1.00 83.81 83 PHE A CA 1
ATOM 632 C C . PHE A 1 83 ? -17.228 -2.861 13.785 1.00 83.81 83 PHE A C 1
ATOM 634 O O . PHE A 1 83 ? -16.739 -1.889 13.188 1.00 83.81 83 PHE A O 1
ATOM 641 N N . PRO A 1 84 ? -18.530 -2.912 14.136 1.00 81.94 84 PRO A N 1
ATOM 642 C CA . PRO A 1 84 ? -19.455 -1.814 13.879 1.00 81.94 84 PRO A CA 1
ATOM 643 C C . PRO A 1 84 ? -18.963 -0.497 14.511 1.00 81.94 84 PRO A C 1
ATOM 645 O O . PRO A 1 84 ? -18.294 -0.529 15.554 1.00 81.94 84 PRO A O 1
ATOM 648 N N . PRO A 1 85 ? -19.261 0.668 13.900 1.00 76.94 85 PRO A N 1
ATOM 649 C CA . PRO A 1 85 ? -18.917 1.968 14.470 1.00 76.94 85 PRO A CA 1
ATOM 650 C C . PRO A 1 85 ? -19.599 2.166 15.830 1.00 76.94 85 PRO A C 1
ATOM 652 O O . PRO A 1 85 ? -20.822 2.091 15.927 1.00 76.94 85 PRO A O 1
ATOM 655 N N . LEU A 1 86 ? -18.812 2.427 16.874 1.00 69.38 86 LEU A N 1
ATOM 656 C CA . LEU A 1 86 ? -19.301 2.679 18.232 1.00 69.38 86 LEU A CA 1
ATOM 657 C C . LEU A 1 86 ? -19.645 4.174 18.378 1.00 69.38 86 LEU A C 1
ATOM 659 O O . LEU A 1 86 ? -18.901 4.934 18.986 1.00 69.38 86 LEU A O 1
ATOM 663 N N . GLY A 1 87 ? -20.744 4.603 17.751 1.00 61.88 87 GLY A N 1
ATOM 664 C CA . GLY A 1 87 ? -21.311 5.952 17.892 1.00 61.88 87 GLY A CA 1
ATOM 665 C C . GLY A 1 87 ? -20.464 7.120 17.340 1.00 61.88 87 GLY A C 1
ATOM 666 O O . GLY A 1 87 ? -19.327 6.943 16.899 1.00 61.88 87 GLY A O 1
ATOM 667 N N . PRO A 1 88 ? -21.012 8.351 17.339 1.00 55.81 88 PRO A N 1
ATOM 668 C CA . PRO A 1 88 ? -20.344 9.559 16.854 1.00 55.81 88 PRO A CA 1
ATOM 669 C C . PRO A 1 88 ? -19.349 10.110 17.888 1.00 55.81 88 PRO A C 1
ATOM 671 O O . PRO A 1 88 ? -19.313 11.308 18.152 1.00 55.81 88 PRO A O 1
ATOM 674 N N . SER A 1 89 ? -18.531 9.255 18.501 1.00 48.50 89 SER A N 1
ATOM 675 C CA . SER A 1 89 ? -17.399 9.735 19.286 1.00 48.50 89 SER A CA 1
ATOM 676 C C . SER A 1 89 ? -16.242 9.931 18.322 1.00 48.50 89 SER A C 1
ATOM 678 O O . SER A 1 89 ? -15.712 8.981 17.744 1.00 48.50 89 SER A O 1
ATOM 680 N N . MET A 1 90 ? -15.906 11.194 18.065 1.00 50.12 90 MET A N 1
ATOM 681 C CA . MET A 1 90 ? -14.778 11.596 17.237 1.00 50.12 90 MET A CA 1
ATOM 682 C C . MET A 1 90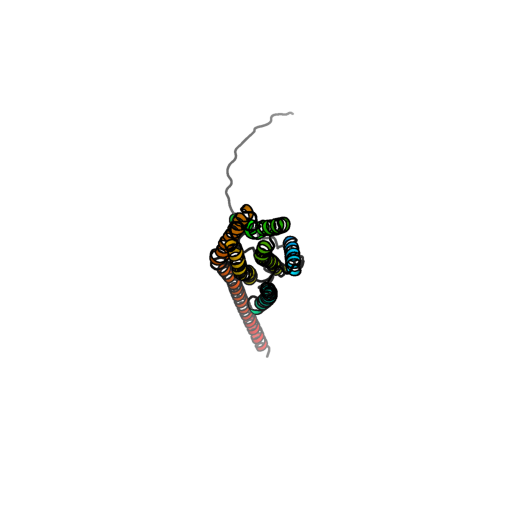 ? -13.492 11.133 17.929 1.00 50.12 90 MET A C 1
ATOM 684 O O . MET A 1 90 ? -12.858 11.886 18.665 1.00 50.12 90 MET A O 1
ATOM 688 N N . GLU A 1 91 ? -13.151 9.855 17.754 1.00 55.16 91 GLU A N 1
ATOM 689 C CA . GLU A 1 91 ? -12.040 9.251 18.467 1.00 55.16 91 GLU A CA 1
ATOM 690 C C . GLU A 1 91 ? -10.741 9.974 18.088 1.00 55.16 91 GLU A C 1
ATOM 692 O O . GLU A 1 91 ? -10.404 10.066 16.898 1.00 55.16 91 GLU A O 1
ATOM 697 N N . PRO A 1 92 ? -9.994 10.504 19.074 1.00 51.19 92 PRO A N 1
ATOM 698 C CA . PRO A 1 92 ? -8.729 11.155 18.797 1.00 51.19 92 PRO A CA 1
ATOM 699 C C . PRO A 1 92 ? -7.752 10.158 18.148 1.00 51.19 92 PRO A C 1
ATOM 701 O O . PRO A 1 92 ? -7.824 8.954 18.418 1.00 51.19 92 PRO A O 1
ATOM 704 N N . PRO A 1 93 ? -6.819 10.635 17.302 1.00 57.62 93 PRO A N 1
ATOM 705 C CA . PRO A 1 93 ? -5.836 9.781 16.642 1.00 57.62 93 PRO A CA 1
ATOM 706 C C . PRO A 1 93 ? -5.112 8.869 17.645 1.00 57.62 93 PRO A C 1
ATOM 708 O O . PRO A 1 93 ? -4.689 9.326 18.706 1.00 57.62 93 PRO A O 1
ATOM 711 N N . ILE A 1 94 ? -4.934 7.587 17.295 1.00 55.06 94 ILE A N 1
ATOM 712 C CA . ILE A 1 94 ? -4.322 6.548 18.158 1.00 55.06 94 ILE A CA 1
ATOM 713 C C . ILE A 1 94 ? -2.933 6.973 18.668 1.00 55.06 94 ILE A C 1
ATOM 715 O O . ILE A 1 94 ? -2.515 6.606 19.765 1.00 55.06 94 ILE A O 1
ATOM 719 N N . PHE A 1 95 ? -2.223 7.777 17.878 1.00 55.25 95 PHE A N 1
ATOM 720 C CA . PHE A 1 95 ? -1.013 8.471 18.284 1.00 55.25 95 PHE A CA 1
ATOM 721 C C . PHE A 1 95 ? -1.338 9.958 18.413 1.00 55.25 95 PHE A C 1
ATOM 723 O O . PHE A 1 95 ? -1.699 10.594 17.426 1.00 55.25 95 PHE A O 1
ATOM 730 N N . GLY A 1 96 ? -1.234 10.497 19.630 1.00 49.34 96 GLY A N 1
ATOM 731 C CA . GLY A 1 96 ? -1.561 11.890 19.930 1.00 49.34 96 GLY A CA 1
ATOM 732 C C . GLY A 1 96 ? -0.900 12.894 18.978 1.00 49.34 96 GLY A C 1
ATOM 733 O O . GLY A 1 96 ? 0.161 12.639 18.405 1.00 49.34 96 GLY A O 1
ATOM 734 N N . LYS A 1 97 ? -1.535 14.064 18.847 1.00 50.53 97 LYS A N 1
ATOM 735 C CA . LYS A 1 97 ? -1.272 15.145 17.873 1.00 50.53 97 LYS A CA 1
ATOM 736 C C . LYS A 1 97 ? 0.194 15.636 17.775 1.00 50.53 97 LYS A C 1
ATOM 738 O O . LYS A 1 97 ? 0.509 16.372 16.849 1.00 50.53 97 LYS A O 1
ATOM 743 N N . ASN A 1 98 ? 1.093 15.210 18.671 1.00 53.69 98 ASN A N 1
ATOM 744 C CA . ASN A 1 98 ? 2.446 15.756 18.846 1.00 53.69 98 ASN A CA 1
ATOM 745 C C . ASN A 1 98 ? 3.612 14.770 18.623 1.00 53.69 98 ASN A C 1
ATOM 747 O O . ASN A 1 98 ? 4.757 15.093 18.947 1.00 53.69 98 ASN A O 1
ATOM 751 N N . ASN A 1 99 ? 3.390 13.594 18.031 1.00 67.69 99 ASN A N 1
ATOM 752 C CA . ASN A 1 99 ? 4.483 12.643 17.795 1.00 67.69 99 ASN A CA 1
ATOM 753 C C . ASN A 1 99 ? 5.295 12.994 16.536 1.00 67.69 99 ASN A C 1
ATOM 755 O O . ASN A 1 99 ? 5.112 12.395 15.476 1.00 67.69 99 ASN A O 1
ATOM 759 N N . LYS A 1 100 ? 6.244 13.933 16.665 1.00 76.12 100 LYS A N 1
ATOM 760 C CA . LYS A 1 100 ? 7.171 14.321 15.579 1.00 76.12 100 LYS A CA 1
ATOM 761 C C . LYS A 1 100 ? 7.905 13.119 14.971 1.00 76.12 100 LYS A C 1
ATOM 763 O O . LYS A 1 100 ? 8.073 13.067 13.758 1.00 76.12 100 LYS A O 1
ATOM 768 N N . LEU A 1 101 ? 8.272 12.128 15.789 1.00 80.81 101 LEU A N 1
ATOM 769 C CA . LEU A 1 101 ? 8.935 10.903 15.329 1.00 80.81 101 LEU A CA 1
ATOM 770 C C . LEU A 1 101 ? 8.059 10.093 14.361 1.00 80.81 101 LEU A C 1
ATOM 772 O O . LEU A 1 101 ? 8.553 9.625 13.340 1.00 80.81 101 LEU A O 1
ATOM 776 N N . LEU A 1 102 ? 6.757 9.973 14.646 1.00 77.44 102 LEU A N 1
ATOM 777 C CA . LEU A 1 102 ? 5.816 9.285 13.760 1.00 77.44 102 LEU A CA 1
ATOM 778 C C . LEU A 1 102 ? 5.644 10.056 12.448 1.00 77.44 102 LEU A C 1
ATOM 780 O O . LEU A 1 102 ? 5.623 9.446 11.386 1.00 77.44 102 LEU A O 1
ATOM 784 N N . GLY A 1 103 ? 5.585 11.389 12.509 1.00 81.25 103 GLY A N 1
ATOM 785 C CA . GLY A 1 103 ? 5.545 12.225 11.308 1.00 81.25 103 GLY A CA 1
ATOM 786 C C . GLY A 1 103 ? 6.785 12.040 10.428 1.00 81.25 103 GLY A C 1
ATOM 787 O O . GLY A 1 103 ? 6.655 11.849 9.219 1.00 81.25 103 GLY A O 1
ATOM 788 N N . ILE A 1 104 ? 7.981 12.022 11.028 1.00 84.12 104 ILE A N 1
ATOM 789 C CA . ILE A 1 104 ? 9.243 11.757 10.316 1.00 84.12 104 ILE A CA 1
ATOM 790 C C . ILE A 1 104 ? 9.228 10.349 9.716 1.00 84.12 104 ILE A C 1
ATOM 792 O O . ILE A 1 104 ? 9.531 10.185 8.539 1.00 84.12 104 ILE A O 1
ATOM 796 N N . TYR A 1 105 ? 8.816 9.343 10.488 1.00 84.38 105 TYR A N 1
ATOM 797 C CA . TYR A 1 105 ? 8.713 7.960 10.028 1.00 84.38 105 TYR A CA 1
ATOM 798 C C . TYR A 1 105 ? 7.778 7.809 8.818 1.00 84.38 105 TYR A C 1
ATOM 800 O O . TYR A 1 105 ? 8.153 7.205 7.815 1.00 84.38 105 TYR A O 1
ATOM 808 N N . VAL A 1 106 ? 6.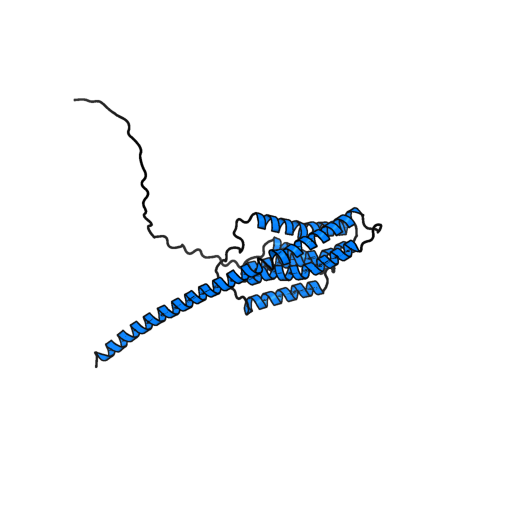585 8.408 8.880 1.00 83.50 106 VAL A N 1
ATOM 809 C CA . VAL A 1 106 ? 5.617 8.412 7.771 1.00 83.50 106 VAL A CA 1
ATOM 810 C C . VAL A 1 106 ? 6.178 9.158 6.560 1.00 83.50 106 VAL A C 1
ATOM 812 O O . VAL A 1 106 ? 6.014 8.699 5.432 1.00 83.50 106 VAL A O 1
ATOM 815 N N . SER A 1 107 ? 6.895 10.263 6.781 1.00 84.56 107 SER A N 1
ATOM 816 C CA . SER A 1 107 ? 7.538 11.028 5.705 1.00 84.56 107 SER A CA 1
ATOM 817 C C . SER A 1 107 ? 8.627 10.214 5.004 1.00 84.56 107 SER A C 1
ATOM 819 O O . SER A 1 107 ? 8.670 10.180 3.776 1.00 84.56 107 SER A O 1
ATOM 821 N N . ILE A 1 108 ? 9.464 9.501 5.765 1.00 88.50 108 ILE A N 1
ATOM 822 C CA . ILE A 1 108 ? 10.479 8.585 5.229 1.00 88.50 108 ILE A CA 1
ATOM 823 C C . ILE A 1 108 ? 9.813 7.453 4.439 1.00 88.50 108 ILE A C 1
ATOM 825 O O . ILE A 1 108 ? 10.249 7.151 3.331 1.00 88.50 108 ILE A O 1
ATOM 829 N N . GLY A 1 109 ? 8.730 6.868 4.958 1.00 87.31 109 GLY A N 1
ATOM 830 C CA . GLY A 1 109 ? 7.974 5.836 4.246 1.00 87.31 109 GLY A CA 1
ATOM 831 C C . GLY A 1 109 ? 7.374 6.333 2.933 1.00 87.31 109 GLY A C 1
ATOM 832 O O . GLY A 1 109 ? 7.471 5.651 1.915 1.00 87.31 109 GLY A O 1
ATOM 833 N N . GLY A 1 110 ? 6.822 7.550 2.922 1.00 87.56 110 GLY A N 1
ATOM 834 C CA . GLY A 1 110 ? 6.354 8.205 1.701 1.00 87.56 110 GLY A CA 1
ATOM 835 C C . GLY A 1 110 ? 7.490 8.460 0.710 1.00 87.56 110 GLY A C 1
ATOM 836 O O . GLY A 1 110 ? 7.344 8.198 -0.481 1.00 87.56 110 GLY A O 1
ATOM 837 N N . LEU A 1 111 ? 8.655 8.905 1.181 1.00 90.19 111 LEU A N 1
ATOM 838 C CA . LEU A 1 111 ? 9.823 9.107 0.325 1.00 90.19 111 LEU A CA 1
ATOM 839 C C . LEU A 1 111 ? 10.285 7.791 -0.318 1.00 90.19 111 LEU A C 1
ATOM 841 O O . LEU A 1 111 ? 10.385 7.713 -1.541 1.00 90.19 111 LEU A O 1
ATOM 845 N N . ILE A 1 112 ? 10.517 6.756 0.494 1.00 91.31 112 ILE A N 1
ATOM 846 C CA . ILE A 1 112 ? 11.076 5.471 0.053 1.00 91.31 112 ILE A CA 1
ATOM 847 C C . ILE A 1 112 ? 10.086 4.665 -0.792 1.00 91.31 112 ILE A C 1
ATOM 849 O O . ILE A 1 112 ? 10.500 4.049 -1.772 1.00 91.31 112 ILE A O 1
ATOM 853 N N . GLY A 1 113 ? 8.803 4.660 -0.426 1.00 86.50 113 GLY A N 1
ATOM 854 C CA . GLY A 1 113 ? 7.794 3.821 -1.073 1.00 86.50 113 GLY A CA 1
ATOM 855 C C . GLY A 1 113 ? 6.949 4.506 -2.141 1.00 86.50 113 GLY A C 1
ATOM 856 O O . GLY A 1 113 ? 6.404 3.817 -2.997 1.00 86.50 113 GLY A O 1
ATOM 857 N N . LEU A 1 114 ? 6.830 5.838 -2.133 1.00 87.69 114 LEU A N 1
ATOM 858 C CA . LEU A 1 114 ? 6.023 6.566 -3.119 1.00 87.69 114 LEU A CA 1
ATOM 859 C C . LEU A 1 114 ? 6.904 7.373 -4.072 1.00 87.69 114 LEU A C 1
ATOM 861 O O . LEU A 1 114 ? 6.930 7.106 -5.270 1.00 87.69 114 LEU A O 1
ATOM 865 N N . PHE A 1 115 ? 7.654 8.344 -3.552 1.00 89.38 115 PHE A N 1
ATOM 866 C CA . PHE A 1 115 ? 8.368 9.300 -4.401 1.00 89.38 115 PHE A CA 1
ATOM 867 C C . PHE A 1 115 ? 9.537 8.667 -5.161 1.00 89.38 115 PHE A C 1
ATOM 869 O O . PHE A 1 115 ? 9.670 8.897 -6.364 1.00 89.38 115 PHE A O 1
ATOM 876 N N . LEU A 1 116 ? 10.362 7.850 -4.496 1.00 91.00 116 LEU A N 1
ATOM 877 C CA . LEU A 1 116 ? 11.488 7.192 -5.159 1.00 91.00 116 LEU A CA 1
ATOM 878 C C . LEU A 1 116 ? 11.033 6.181 -6.232 1.00 91.00 116 LEU A C 1
ATOM 880 O O . LEU A 1 116 ? 11.578 6.243 -7.335 1.00 91.00 116 LEU A O 1
ATOM 884 N N . PRO A 1 117 ? 10.024 5.312 -6.004 1.00 89.38 117 PRO A N 1
ATOM 885 C CA . PRO A 1 117 ? 9.510 4.428 -7.049 1.00 89.38 117 PRO A CA 1
ATOM 886 C C . PRO A 1 117 ? 8.853 5.179 -8.211 1.00 89.38 117 PRO A C 1
ATOM 888 O O . PRO A 1 117 ? 9.051 4.787 -9.358 1.00 89.38 117 PRO A O 1
ATOM 891 N N . ILE A 1 118 ? 8.148 6.292 -7.962 1.00 89.06 118 ILE A N 1
ATOM 892 C CA . ILE A 1 118 ? 7.636 7.155 -9.043 1.00 89.06 118 ILE A CA 1
ATOM 893 C C . ILE A 1 118 ? 8.795 7.692 -9.889 1.00 89.06 118 ILE A C 1
ATOM 895 O O . ILE A 1 118 ? 8.768 7.570 -11.112 1.00 89.06 118 ILE A O 1
ATOM 899 N N . GLY A 1 119 ? 9.836 8.244 -9.256 1.00 89.94 119 GLY A N 1
ATOM 900 C CA . GLY A 1 119 ? 11.023 8.731 -9.963 1.00 89.94 119 GLY A CA 1
ATOM 901 C C . GLY A 1 119 ? 11.728 7.630 -10.759 1.00 89.94 119 GLY A C 1
ATOM 902 O O . GLY A 1 119 ? 12.108 7.849 -11.907 1.00 89.94 119 GLY A O 1
ATOM 903 N N . TYR A 1 120 ? 11.836 6.428 -10.184 1.00 89.62 120 TYR A N 1
ATOM 904 C CA . TYR A 1 120 ? 12.391 5.250 -10.851 1.00 89.62 120 TYR A CA 1
ATOM 905 C C . TYR A 1 120 ? 11.586 4.855 -12.095 1.00 89.62 120 TYR A C 1
ATOM 907 O O . TYR A 1 120 ? 12.170 4.602 -13.145 1.00 89.62 120 TYR A O 1
ATOM 915 N N . ILE A 1 121 ? 10.253 4.862 -12.011 1.00 88.94 121 ILE A N 1
ATOM 916 C CA . ILE A 1 121 ? 9.365 4.576 -13.143 1.00 88.94 121 ILE A CA 1
ATOM 917 C C . ILE A 1 121 ? 9.497 5.648 -14.232 1.00 88.94 121 ILE A C 1
ATOM 919 O O . ILE A 1 121 ? 9.618 5.306 -15.406 1.00 88.94 121 ILE A O 1
ATOM 923 N N . LEU A 1 122 ? 9.521 6.932 -13.864 1.00 87.81 122 LEU A N 1
ATOM 924 C CA . LEU A 1 122 ? 9.654 8.038 -14.819 1.00 87.81 122 LEU A CA 1
ATOM 925 C C . LEU A 1 122 ? 10.999 8.000 -15.550 1.00 87.81 122 LEU A C 1
ATOM 927 O O . LEU A 1 122 ? 11.024 8.005 -16.780 1.00 87.81 122 LEU A O 1
ATOM 931 N N . GLN A 1 123 ? 12.108 7.881 -14.813 1.00 87.31 123 GLN A N 1
ATOM 932 C CA . GLN A 1 123 ? 13.433 7.650 -15.404 1.00 87.31 123 GLN A CA 1
ATOM 933 C C . GLN A 1 123 ? 13.430 6.376 -16.257 1.00 87.31 123 GLN A C 1
ATOM 935 O O . GLN A 1 123 ? 14.053 6.309 -17.317 1.00 87.31 123 GLN A O 1
ATOM 940 N N . GLY A 1 124 ? 12.655 5.390 -15.805 1.00 85.75 124 GLY A N 1
ATOM 941 C CA . GLY A 1 124 ? 12.368 4.155 -16.492 1.00 85.75 124 GLY A CA 1
ATOM 942 C C . GLY A 1 124 ? 11.911 4.345 -17.925 1.00 85.75 124 GLY A C 1
ATOM 943 O O . GLY A 1 124 ? 12.483 3.743 -18.834 1.00 85.75 124 GLY A O 1
ATOM 944 N N . ILE A 1 125 ? 10.901 5.197 -18.092 1.00 86.75 125 ILE A N 1
ATOM 945 C CA . ILE A 1 125 ? 10.263 5.524 -19.367 1.00 86.75 125 ILE A CA 1
ATOM 946 C C . ILE A 1 125 ? 11.245 6.249 -20.292 1.00 86.75 125 ILE A C 1
ATOM 948 O O . ILE A 1 125 ? 11.318 5.908 -21.469 1.00 86.75 125 ILE A O 1
ATOM 952 N N . PHE A 1 126 ? 12.034 7.194 -19.765 1.00 85.69 126 PHE A N 1
ATOM 953 C CA . PHE A 1 126 ? 13.021 7.941 -20.557 1.00 85.69 126 PHE A CA 1
ATOM 954 C C . PHE A 1 126 ? 14.148 7.061 -21.110 1.00 85.69 126 PHE A C 1
ATOM 956 O O . PHE A 1 126 ? 14.598 7.266 -22.232 1.00 85.69 126 PHE A O 1
ATOM 963 N N . GLU A 1 127 ? 14.601 6.077 -20.335 1.00 82.94 127 GLU A N 1
ATOM 964 C CA . GLU A 1 127 ? 15.682 5.160 -20.724 1.00 82.94 127 GLU A CA 1
ATOM 965 C C . GLU A 1 127 ? 15.177 3.861 -21.380 1.00 82.94 127 GLU A C 1
ATOM 967 O O . GLU A 1 127 ? 15.976 3.024 -21.792 1.00 82.94 127 GLU A O 1
ATOM 972 N N . GLY A 1 128 ? 13.859 3.659 -21.459 1.00 82.00 128 GLY A N 1
ATOM 973 C CA . GLY A 1 128 ? 13.249 2.525 -22.154 1.00 82.00 128 GLY A CA 1
ATOM 974 C C . GLY A 1 128 ? 13.329 1.159 -21.455 1.00 82.00 128 GLY A C 1
ATOM 975 O O . GLY A 1 128 ? 12.898 0.174 -22.055 1.00 82.00 128 GLY A O 1
ATOM 976 N N . ASP A 1 129 ? 13.815 1.045 -20.210 1.00 84.38 129 ASP A N 1
ATOM 977 C CA . ASP A 1 129 ? 13.774 -0.237 -19.475 1.00 84.38 129 ASP A CA 1
ATOM 978 C C . ASP A 1 129 ? 12.365 -0.496 -18.923 1.00 84.38 129 ASP A C 1
ATOM 980 O O . ASP A 1 129 ? 11.975 -0.033 -17.848 1.00 84.38 129 ASP A O 1
ATOM 984 N N . LYS A 1 130 ? 11.601 -1.239 -19.728 1.00 85.44 130 LYS A N 1
ATOM 985 C CA . LYS A 1 130 ? 10.228 -1.674 -19.459 1.00 85.44 130 LYS A CA 1
ATOM 986 C C . LYS A 1 130 ? 10.145 -2.717 -18.346 1.00 85.44 130 LYS A C 1
ATOM 988 O O . LYS A 1 130 ? 9.116 -2.787 -17.678 1.00 85.44 130 LYS A O 1
ATOM 993 N N . GLU A 1 131 ? 11.195 -3.510 -18.143 1.00 86.25 131 GLU A N 1
ATOM 994 C CA . GLU A 1 131 ? 11.209 -4.592 -17.155 1.00 86.25 131 GLU A CA 1
ATOM 995 C C . GLU A 1 131 ? 11.227 -4.033 -15.735 1.00 86.25 131 GLU A C 1
ATOM 997 O O . GLU A 1 131 ? 10.370 -4.384 -14.929 1.00 86.25 131 GLU A O 1
ATOM 1002 N N . GLY A 1 132 ? 12.123 -3.081 -15.458 1.00 85.31 132 GLY A N 1
ATOM 1003 C CA . GLY A 1 132 ? 12.184 -2.399 -14.165 1.00 85.31 132 GLY A CA 1
ATOM 1004 C C . GLY A 1 132 ? 10.880 -1.675 -13.833 1.00 85.31 132 GLY A C 1
ATOM 1005 O O . GLY A 1 132 ? 10.379 -1.775 -12.713 1.00 85.31 132 GLY A O 1
ATOM 1006 N N . ILE A 1 133 ? 10.277 -0.996 -14.816 1.00 89.62 133 ILE A N 1
ATOM 1007 C CA . ILE A 1 133 ? 8.993 -0.312 -14.607 1.00 89.62 133 ILE A CA 1
ATOM 1008 C C . ILE A 1 133 ? 7.895 -1.324 -14.275 1.00 89.62 133 ILE A C 1
ATOM 1010 O O . ILE A 1 133 ? 7.150 -1.125 -13.317 1.00 89.62 133 ILE A O 1
ATOM 1014 N N . LYS A 1 134 ? 7.796 -2.414 -15.047 1.00 90.62 134 LYS A N 1
ATOM 1015 C CA . LYS A 1 134 ? 6.784 -3.454 -14.832 1.00 90.62 134 LYS A CA 1
ATOM 1016 C C . LYS A 1 134 ? 6.958 -4.144 -13.477 1.00 90.62 134 LYS A C 1
ATOM 1018 O O . LYS A 1 134 ? 5.967 -4.511 -12.862 1.00 90.62 134 LYS A O 1
ATOM 1023 N N . ALA A 1 135 ? 8.190 -4.273 -12.996 1.00 90.38 135 ALA A N 1
ATOM 1024 C CA . ALA A 1 135 ? 8.488 -4.848 -11.693 1.00 90.38 135 ALA A CA 1
ATOM 1025 C C . ALA A 1 135 ? 8.135 -3.901 -10.523 1.00 90.38 135 ALA A C 1
ATOM 1027 O O . ALA A 1 135 ? 7.607 -4.345 -9.506 1.00 90.38 135 ALA A O 1
ATOM 1028 N N . ALA A 1 136 ? 8.356 -2.590 -10.671 1.00 91.38 136 ALA A N 1
ATOM 1029 C CA . ALA A 1 136 ? 8.055 -1.591 -9.638 1.00 91.38 136 ALA A CA 1
ATOM 1030 C C . ALA A 1 136 ? 6.574 -1.151 -9.600 1.00 91.38 136 ALA A C 1
ATOM 1032 O O . ALA A 1 136 ? 6.071 -0.725 -8.556 1.00 91.38 136 ALA A O 1
ATOM 1033 N N . ALA A 1 137 ? 5.857 -1.232 -10.725 1.00 92.25 137 ALA A N 1
ATOM 1034 C CA . ALA A 1 137 ? 4.483 -0.739 -10.849 1.00 92.25 137 ALA A CA 1
ATOM 1035 C C . ALA A 1 137 ? 3.473 -1.402 -9.884 1.00 92.25 137 ALA A C 1
ATOM 1037 O O . ALA A 1 137 ? 2.709 -0.659 -9.261 1.00 92.25 137 ALA A O 1
ATOM 1038 N N . PRO A 1 138 ? 3.468 -2.737 -9.672 1.00 92.44 138 PRO A N 1
ATOM 1039 C CA . PRO A 1 138 ? 2.576 -3.383 -8.705 1.00 92.44 138 PRO A CA 1
ATOM 1040 C C . PRO A 1 138 ? 2.751 -2.863 -7.274 1.00 92.44 138 PRO A C 1
ATOM 1042 O O . PRO A 1 138 ? 1.771 -2.639 -6.561 1.00 92.44 138 PRO A O 1
ATOM 1045 N N . HIS A 1 139 ? 3.995 -2.599 -6.864 1.00 92.62 139 HIS A N 1
ATOM 1046 C CA . HIS A 1 139 ? 4.292 -2.023 -5.555 1.00 92.62 139 HIS A CA 1
ATOM 1047 C C . HIS A 1 139 ? 3.652 -0.635 -5.392 1.00 92.62 139 HIS A C 1
ATOM 1049 O O . HIS A 1 139 ? 2.958 -0.381 -4.402 1.00 92.62 139 HIS A O 1
ATOM 1055 N N . LEU A 1 140 ? 3.841 0.242 -6.386 1.00 92.81 140 LEU A N 1
ATOM 1056 C CA . LEU A 1 140 ? 3.270 1.590 -6.389 1.00 92.81 140 LEU A CA 1
ATOM 1057 C C . LEU A 1 140 ? 1.735 1.553 -6.412 1.00 92.81 140 LEU A C 1
ATOM 1059 O O . LEU A 1 140 ? 1.084 2.269 -5.650 1.00 92.81 140 LEU A O 1
ATOM 1063 N N . PHE A 1 141 ? 1.156 0.672 -7.228 1.00 94.56 141 PHE A N 1
ATOM 1064 C CA . PHE A 1 141 ? -0.286 0.446 -7.303 1.00 94.56 141 PHE A CA 1
ATOM 1065 C C . PHE A 1 141 ? -0.879 0.063 -5.938 1.00 94.56 141 PHE A C 1
ATOM 1067 O O . PHE A 1 141 ? -1.868 0.659 -5.502 1.00 94.56 141 PHE A O 1
ATOM 1074 N N . LEU A 1 142 ? -0.255 -0.880 -5.224 1.00 94.19 142 LEU A N 1
ATOM 1075 C CA . LEU A 1 142 ? -0.703 -1.300 -3.894 1.00 94.19 142 LEU A CA 1
ATOM 1076 C C . LEU A 1 142 ? -0.516 -0.209 -2.835 1.00 94.19 142 LEU A C 1
ATOM 1078 O O . LEU A 1 142 ? -1.315 -0.128 -1.902 1.00 94.19 142 LEU A O 1
ATOM 1082 N N . LEU A 1 143 ? 0.521 0.627 -2.942 1.00 93.50 143 LEU A N 1
ATOM 1083 C CA . LEU A 1 143 ? 0.708 1.760 -2.035 1.00 93.50 143 LEU A CA 1
ATOM 1084 C C . LEU A 1 143 ? -0.364 2.831 -2.232 1.00 93.50 143 LEU A C 1
ATOM 1086 O O . LEU A 1 143 ? -1.001 3.234 -1.260 1.00 93.50 143 LEU A O 1
ATOM 1090 N N . CYS A 1 144 ? -0.623 3.241 -3.473 1.00 93.19 144 CYS A N 1
ATOM 1091 C CA . CYS A 1 144 ? -1.687 4.196 -3.769 1.00 93.19 144 CYS A CA 1
ATOM 1092 C C . CYS A 1 144 ? -3.063 3.646 -3.370 1.00 93.19 144 CYS A C 1
ATOM 1094 O O . CYS A 1 144 ? -3.862 4.373 -2.780 1.00 93.19 144 CYS A O 1
ATOM 1096 N N . SER A 1 145 ? -3.316 2.356 -3.617 1.00 93.81 145 SER A N 1
ATOM 1097 C CA . SER A 1 145 ? -4.554 1.683 -3.203 1.00 93.81 145 SER A CA 1
ATOM 1098 C C . SER A 1 145 ? -4.731 1.677 -1.686 1.00 93.81 145 SER A C 1
ATOM 1100 O O . SER A 1 145 ? -5.832 1.934 -1.204 1.00 93.81 145 SER A O 1
ATOM 1102 N N . GLN A 1 146 ? -3.653 1.459 -0.926 1.00 94.25 146 GLN A N 1
ATOM 1103 C CA . GLN A 1 146 ? -3.693 1.562 0.532 1.00 94.25 146 GLN A CA 1
ATOM 1104 C C . GLN A 1 146 ? -4.049 2.982 0.979 1.00 94.25 146 GLN A C 1
ATOM 1106 O O . GLN A 1 146 ? -4.968 3.141 1.774 1.00 94.25 146 GLN A O 1
ATOM 1111 N N . VAL A 1 147 ? -3.359 4.007 0.466 1.00 91.56 147 VAL A N 1
ATOM 1112 C CA . VAL A 1 147 ? -3.609 5.410 0.848 1.00 91.56 147 VAL A CA 1
ATOM 1113 C C . VAL A 1 147 ? -5.053 5.811 0.531 1.00 91.56 147 VAL A C 1
ATOM 1115 O O . VAL A 1 147 ? -5.722 6.451 1.343 1.00 91.56 147 VAL A O 1
ATOM 1118 N N . PHE A 1 148 ? -5.574 5.377 -0.618 1.00 92.69 148 PHE A N 1
ATOM 1119 C CA . PHE A 1 148 ? -6.972 5.583 -0.981 1.00 92.69 148 PHE A CA 1
ATOM 1120 C C . PHE A 1 148 ? -7.937 4.883 -0.009 1.00 92.69 148 PHE A C 1
ATOM 1122 O O . PHE A 1 148 ? -8.873 5.518 0.479 1.00 92.69 148 PHE A O 1
ATOM 1129 N N . MET A 1 149 ? -7.693 3.609 0.318 1.00 91.75 149 MET A N 1
ATOM 1130 C CA . MET A 1 149 ? -8.513 2.852 1.270 1.00 91.75 149 MET A CA 1
ATOM 1131 C C . MET A 1 149 ? -8.465 3.436 2.682 1.00 91.75 149 MET A C 1
ATOM 1133 O O . MET A 1 149 ? -9.503 3.550 3.329 1.00 91.75 149 MET A O 1
ATOM 1137 N N . GLU A 1 150 ? -7.297 3.869 3.157 1.00 89.81 150 GLU A N 1
ATOM 1138 C CA . GLU A 1 150 ? -7.176 4.605 4.415 1.00 89.81 150 GLU A CA 1
ATOM 1139 C C . GLU A 1 150 ? -8.076 5.843 4.368 1.00 89.81 150 GLU A C 1
ATOM 1141 O O . GLU A 1 150 ? -8.954 5.993 5.217 1.00 89.81 150 GLU A O 1
ATOM 1146 N N . GLY A 1 151 ? -7.964 6.651 3.310 1.00 86.81 151 GLY A N 1
ATOM 1147 C CA . GLY A 1 151 ? -8.840 7.791 3.053 1.00 86.81 151 GLY A CA 1
ATOM 1148 C C . GLY A 1 151 ? -10.333 7.470 3.139 1.00 86.81 151 GLY A C 1
ATOM 1149 O O . GLY A 1 151 ? -11.068 8.165 3.838 1.00 86.81 151 GLY A O 1
ATOM 1150 N N . LEU A 1 152 ? -10.772 6.395 2.480 1.00 87.94 152 LEU A N 1
ATOM 1151 C CA . LEU A 1 152 ? -12.161 5.934 2.522 1.00 87.94 152 LEU A CA 1
ATOM 1152 C C . LEU A 1 152 ? -12.602 5.541 3.937 1.00 87.94 152 LEU A C 1
ATOM 1154 O O . LEU A 1 152 ? -13.673 5.952 4.383 1.00 87.94 152 LEU A O 1
ATOM 1158 N N . THR A 1 153 ? -11.784 4.772 4.662 1.00 87.19 153 THR A N 1
ATOM 1159 C CA . THR A 1 153 ? -12.121 4.333 6.028 1.00 87.19 153 THR A CA 1
ATOM 1160 C C . THR A 1 153 ? -12.156 5.488 7.032 1.00 87.19 153 THR A C 1
ATOM 1162 O O . THR A 1 153 ? -12.980 5.476 7.949 1.00 87.19 153 THR A O 1
ATOM 1165 N N . PHE A 1 154 ? -11.324 6.519 6.844 1.00 82.81 154 PHE A N 1
ATOM 1166 C CA . PHE A 1 154 ? -11.380 7.751 7.633 1.00 82.81 154 PHE A CA 1
ATOM 1167 C C . PHE A 1 154 ? -12.633 8.577 7.313 1.00 82.81 154 PHE A C 1
ATOM 1169 O O . PHE A 1 154 ? -13.344 8.972 8.237 1.00 82.81 154 PHE A O 1
ATOM 1176 N N . SER A 1 155 ? -12.939 8.798 6.029 1.00 82.00 155 SER A N 1
ATOM 1177 C CA . SER A 1 155 ? -14.113 9.566 5.586 1.00 82.00 155 SER A CA 1
ATOM 1178 C C . SER A 1 155 ? -15.440 8.944 6.023 1.00 82.00 155 SER A C 1
ATOM 1180 O O . SER A 1 155 ? -16.355 9.664 6.422 1.00 82.00 155 SER A O 1
ATOM 1182 N N . ASN A 1 156 ? -15.534 7.614 5.985 1.00 79.75 156 ASN A N 1
ATOM 1183 C CA . ASN A 1 156 ? -16.744 6.879 6.353 1.00 79.75 156 ASN A CA 1
ATOM 1184 C C . ASN A 1 156 ? -16.828 6.553 7.852 1.00 79.75 156 ASN A C 1
ATOM 1186 O O . ASN A 1 156 ? -17.695 5.782 8.255 1.00 79.75 156 ASN A O 1
ATOM 1190 N N . GLN A 1 157 ? -15.930 7.113 8.671 1.00 80.25 157 GLN A N 1
ATOM 1191 C CA . GLN A 1 157 ? -15.904 6.928 10.124 1.00 80.25 157 GLN A CA 1
ATOM 1192 C C . GLN A 1 157 ? -15.872 5.452 10.551 1.00 80.25 157 GLN A C 1
ATOM 1194 O O . GLN A 1 157 ? -16.493 5.059 11.535 1.00 80.25 157 GLN A O 1
ATOM 1199 N N . PHE A 1 158 ? -15.114 4.619 9.834 1.00 83.69 158 PHE A N 1
ATOM 1200 C CA . PHE A 1 158 ? -14.964 3.213 10.210 1.00 83.69 158 PHE A CA 1
ATOM 1201 C C . PHE A 1 158 ? -14.290 3.105 11.580 1.00 83.69 158 PHE A C 1
ATOM 1203 O O . PHE A 1 158 ? -13.545 4.006 11.984 1.00 83.69 158 PHE A O 1
ATOM 1210 N N . SER A 1 159 ?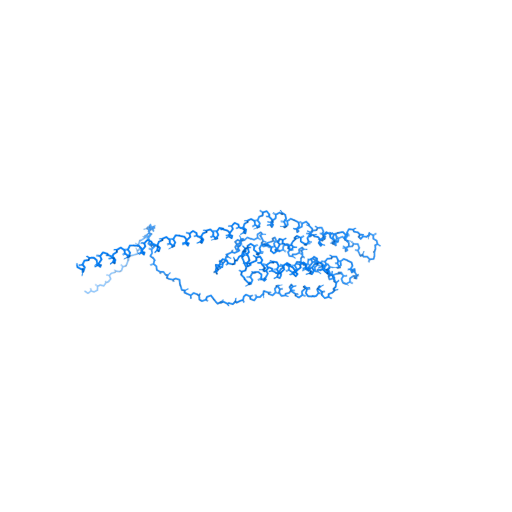 -14.532 2.005 12.285 1.00 84.56 159 SER A N 1
ATOM 1211 C CA . SER A 1 159 ? -13.933 1.750 13.592 1.00 84.56 159 SER A CA 1
ATOM 1212 C C . SER A 1 159 ? -12.403 1.674 13.518 1.00 84.56 159 SER A C 1
ATOM 1214 O O . SER A 1 159 ? -11.806 1.336 12.490 1.00 84.56 159 SER A O 1
ATOM 1216 N N . VAL A 1 160 ? -11.750 1.996 14.634 1.00 85.50 160 VAL A N 1
ATOM 1217 C CA . VAL A 1 160 ? -10.286 2.014 14.770 1.00 85.50 160 VAL A CA 1
ATOM 1218 C C . VAL A 1 160 ? -9.620 0.706 14.308 1.00 85.50 160 VAL A C 1
ATOM 1220 O O . VAL A 1 160 ? -8.648 0.793 13.552 1.00 85.50 160 VAL A O 1
ATOM 1223 N N . PRO A 1 161 ? -10.124 -0.497 14.658 1.00 86.56 161 PRO A N 1
ATOM 1224 C CA . PRO A 1 161 ? -9.515 -1.748 14.215 1.00 86.56 161 PRO A CA 1
ATOM 1225 C C . PRO A 1 161 ? -9.497 -1.904 12.697 1.00 86.56 161 PRO A C 1
ATOM 1227 O O . PRO A 1 161 ? -8.491 -2.332 12.139 1.00 86.56 161 PRO A O 1
ATOM 1230 N N . ILE A 1 162 ? -10.567 -1.489 12.015 1.00 89.25 162 ILE A N 1
ATOM 1231 C CA . ILE A 1 162 ? -10.655 -1.562 10.555 1.00 89.25 162 ILE A CA 1
ATOM 1232 C C . ILE A 1 162 ? -9.630 -0.635 9.902 1.00 89.25 162 ILE A C 1
ATOM 1234 O O . ILE A 1 162 ? -8.941 -1.042 8.968 1.00 89.25 162 ILE A O 1
ATOM 1238 N N . ARG A 1 163 ? -9.468 0.586 10.428 1.00 89.00 163 ARG A N 1
ATOM 1239 C CA . ARG A 1 163 ? -8.475 1.546 9.914 1.00 89.00 163 ARG A CA 1
ATOM 1240 C C . ARG A 1 163 ? -7.042 1.033 10.041 1.00 89.00 163 ARG A C 1
ATOM 1242 O O . ARG A 1 163 ? -6.222 1.345 9.189 1.00 89.00 163 ARG A O 1
ATOM 1249 N N . VAL A 1 164 ? -6.736 0.252 11.079 1.00 89.38 164 VAL A N 1
ATOM 1250 C CA . VAL A 1 164 ? -5.418 -0.388 11.255 1.00 89.38 164 VAL A CA 1
ATOM 1251 C C . VAL A 1 164 ? -5.286 -1.667 10.431 1.00 89.38 164 VAL A C 1
ATOM 1253 O O . VAL A 1 164 ? -4.195 -2.001 9.972 1.00 89.38 164 VAL A O 1
ATOM 1256 N N . PHE A 1 165 ? -6.390 -2.363 10.181 1.00 90.88 165 PHE A N 1
ATOM 1257 C CA . PHE A 1 165 ? -6.392 -3.563 9.357 1.00 90.88 165 PHE A CA 1
ATOM 1258 C C . PHE A 1 165 ? -6.046 -3.266 7.891 1.00 90.88 165 PHE A C 1
ATOM 1260 O O . PHE A 1 165 ? -5.326 -4.046 7.272 1.00 90.88 165 PHE A O 1
ATOM 1267 N N . VAL A 1 166 ? -6.478 -2.117 7.354 1.00 91.81 166 VAL A N 1
ATOM 1268 C CA . VAL A 1 166 ? -6.137 -1.671 5.988 1.00 91.81 166 VAL A CA 1
ATOM 1269 C C . VAL A 1 166 ? -4.621 -1.717 5.730 1.00 91.81 166 VAL A C 1
ATOM 1271 O O . VAL A 1 166 ? -4.200 -2.503 4.877 1.00 91.81 166 VAL A O 1
ATOM 1274 N N . PRO A 1 167 ? -3.762 -0.958 6.444 1.00 91.69 167 PRO A N 1
ATOM 1275 C CA . PRO A 1 167 ? -2.329 -0.995 6.194 1.00 91.69 167 PRO A CA 1
ATOM 1276 C C . PRO A 1 167 ? -1.729 -2.380 6.441 1.00 91.69 167 PRO A C 1
ATOM 1278 O O . PRO A 1 167 ? -0.856 -2.774 5.678 1.00 91.69 167 PRO A O 1
ATOM 1281 N N . VAL A 1 168 ? -2.199 -3.157 7.424 1.00 93.06 168 VAL A N 1
ATOM 1282 C CA . VAL A 1 168 ? -1.714 -4.535 7.661 1.00 93.06 168 VAL A CA 1
ATOM 1283 C C . VAL A 1 168 ? -1.954 -5.431 6.443 1.00 93.06 168 VAL A C 1
ATOM 1285 O O . VAL A 1 168 ? -1.045 -6.136 5.992 1.00 93.06 168 VAL A O 1
ATOM 1288 N N . PHE A 1 169 ? -3.161 -5.378 5.881 1.00 93.25 169 PHE A N 1
ATOM 1289 C CA . PHE A 1 169 ? -3.553 -6.212 4.751 1.00 93.25 169 PHE A CA 1
ATOM 1290 C C . PHE A 1 169 ? -2.762 -5.841 3.492 1.00 93.25 169 PHE A C 1
ATOM 1292 O O . PHE A 1 169 ? -2.145 -6.698 2.856 1.00 93.25 169 PHE A O 1
ATOM 1299 N N . TYR A 1 170 ? -2.694 -4.545 3.179 1.00 93.94 170 TYR A N 1
ATOM 1300 C CA . TYR A 1 170 ? -1.951 -4.049 2.020 1.00 93.94 170 TYR A CA 1
ATOM 1301 C C . TYR A 1 170 ? -0.442 -4.275 2.140 1.00 93.94 170 TYR A C 1
ATOM 1303 O O . TYR A 1 170 ? 0.187 -4.656 1.153 1.00 93.94 170 TYR A O 1
ATOM 1311 N N . ASN A 1 171 ? 0.148 -4.098 3.327 1.00 93.19 171 ASN A N 1
ATOM 1312 C CA . ASN A 1 171 ? 1.571 -4.375 3.540 1.00 93.19 171 ASN A CA 1
ATOM 1313 C C . ASN A 1 171 ? 1.904 -5.855 3.338 1.00 93.19 171 ASN A C 1
ATOM 1315 O O . ASN A 1 171 ? 2.923 -6.165 2.726 1.00 93.19 171 ASN A O 1
ATOM 1319 N N . SER A 1 172 ? 1.025 -6.761 3.774 1.00 93.25 172 SER A N 1
ATOM 1320 C CA . SER A 1 172 ? 1.206 -8.203 3.565 1.00 93.25 172 SER A CA 1
ATOM 1321 C C . SER A 1 172 ? 1.333 -8.551 2.078 1.00 93.25 172 SER A C 1
ATOM 1323 O O . SER A 1 172 ? 2.296 -9.208 1.684 1.00 93.25 172 SER A O 1
ATOM 1325 N N . ARG A 1 173 ? 0.425 -8.055 1.220 1.00 93.81 173 ARG A N 1
ATOM 1326 C CA . ARG A 1 173 ? 0.527 -8.271 -0.238 1.00 93.81 173 ARG A CA 1
ATOM 1327 C C . ARG A 1 173 ? 1.717 -7.528 -0.848 1.00 93.81 173 ARG A C 1
ATOM 1329 O O . ARG A 1 173 ? 2.394 -8.065 -1.723 1.00 93.81 173 ARG A O 1
ATOM 1336 N N . ARG A 1 174 ? 2.014 -6.319 -0.365 1.00 93.31 174 ARG A N 1
ATOM 1337 C CA . ARG A 1 174 ? 3.115 -5.487 -0.868 1.00 93.31 174 ARG A CA 1
ATOM 1338 C C . ARG A 1 174 ? 4.470 -6.177 -0.761 1.00 93.31 174 ARG A C 1
ATOM 1340 O O . ARG A 1 174 ? 5.262 -6.051 -1.691 1.00 93.31 174 ARG A O 1
ATOM 1347 N N . ILE A 1 175 ? 4.731 -6.918 0.314 1.00 93.75 175 ILE A N 1
ATOM 1348 C CA . ILE A 1 175 ? 5.993 -7.655 0.470 1.00 93.75 175 ILE A CA 1
ATOM 1349 C C . ILE A 1 175 ? 6.226 -8.596 -0.719 1.00 93.75 175 ILE A C 1
ATOM 1351 O O . ILE A 1 175 ? 7.322 -8.596 -1.268 1.00 93.75 175 ILE A O 1
ATOM 1355 N N . PHE A 1 176 ? 5.203 -9.312 -1.198 1.00 93.75 176 PHE A N 1
ATOM 1356 C CA . PHE A 1 176 ? 5.339 -10.178 -2.376 1.00 93.75 176 PHE A CA 1
ATOM 1357 C C . PHE A 1 176 ? 5.714 -9.392 -3.636 1.00 93.75 176 PHE A C 1
ATOM 1359 O O . PHE A 1 176 ? 6.632 -9.787 -4.350 1.00 93.75 176 PHE A O 1
ATOM 1366 N N . THR A 1 177 ? 5.072 -8.243 -3.872 1.00 93.06 177 THR A N 1
ATOM 1367 C CA . THR A 1 177 ? 5.406 -7.394 -5.030 1.00 93.06 177 THR A CA 1
ATOM 1368 C C . THR A 1 177 ? 6.822 -6.823 -4.955 1.00 93.06 177 THR A C 1
ATOM 1370 O O . THR A 1 177 ? 7.504 -6.738 -5.971 1.00 93.06 177 THR A O 1
ATOM 1373 N N . ILE A 1 178 ? 7.307 -6.483 -3.754 1.00 93.38 178 ILE A N 1
ATOM 1374 C CA . ILE A 1 178 ? 8.683 -6.009 -3.565 1.00 93.38 178 ILE A CA 1
ATOM 1375 C C . ILE A 1 178 ? 9.678 -7.150 -3.763 1.00 93.38 178 ILE A C 1
ATOM 1377 O O . ILE A 1 178 ? 10.729 -6.930 -4.352 1.00 93.38 178 ILE A O 1
ATOM 1381 N N . VAL A 1 179 ? 9.374 -8.358 -3.283 1.00 93.50 179 VAL A N 1
ATOM 1382 C CA . VAL A 1 179 ? 10.229 -9.533 -3.501 1.00 93.50 179 VAL A CA 1
ATOM 1383 C C . VAL A 1 179 ? 10.368 -9.816 -4.992 1.00 93.50 179 VAL A C 1
ATOM 1385 O O . VAL A 1 179 ? 11.480 -10.066 -5.453 1.00 93.50 179 VAL A O 1
ATOM 1388 N N . GLU A 1 180 ? 9.275 -9.735 -5.748 1.00 92.12 180 GLU A N 1
ATOM 1389 C CA . GLU A 1 180 ? 9.314 -9.907 -7.199 1.00 92.12 180 GLU A CA 1
ATOM 1390 C C . GLU A 1 180 ? 10.132 -8.802 -7.877 1.00 92.12 180 GLU A C 1
ATOM 1392 O O . GLU A 1 180 ? 10.997 -9.083 -8.707 1.00 92.12 180 GLU A O 1
ATOM 1397 N N . TRP A 1 181 ? 9.960 -7.550 -7.444 1.00 93.19 181 TRP A N 1
ATOM 1398 C CA . TRP A 1 181 ? 10.789 -6.444 -7.917 1.00 93.19 181 TRP A CA 1
ATOM 1399 C C . TRP A 1 181 ? 12.275 -6.649 -7.614 1.00 93.19 181 TRP A C 1
ATOM 1401 O O . TRP A 1 181 ? 13.122 -6.507 -8.493 1.00 93.19 181 TRP A O 1
ATOM 1411 N N . LEU A 1 182 ? 12.603 -7.053 -6.391 1.00 92.75 182 LEU A N 1
ATOM 1412 C CA . LEU A 1 182 ? 13.969 -7.317 -5.965 1.00 92.75 182 LEU A CA 1
ATOM 1413 C C . LEU A 1 182 ? 14.601 -8.455 -6.775 1.00 92.75 182 LEU A C 1
ATOM 1415 O O . LEU A 1 182 ? 15.746 -8.330 -7.204 1.00 92.75 182 LEU A O 1
ATOM 1419 N N . ARG A 1 183 ? 13.861 -9.542 -7.020 1.00 90.25 183 ARG A N 1
ATOM 1420 C CA . ARG A 1 183 ? 14.312 -10.648 -7.878 1.00 90.25 183 ARG A CA 1
ATOM 1421 C C . ARG A 1 183 ? 14.582 -10.173 -9.299 1.00 90.25 183 ARG A C 1
ATOM 1423 O O . ARG A 1 183 ? 15.633 -10.505 -9.841 1.00 90.25 183 ARG A O 1
ATOM 1430 N N . SER A 1 184 ? 13.691 -9.356 -9.860 1.00 88.75 184 SER A N 1
ATOM 1431 C CA . SER A 1 184 ? 13.885 -8.757 -11.182 1.00 88.75 184 SER A CA 1
ATOM 1432 C C . SER A 1 184 ? 15.148 -7.892 -11.240 1.00 88.75 184 SER A C 1
ATOM 1434 O O . SER A 1 184 ? 15.910 -8.000 -12.194 1.00 88.75 184 SER A O 1
ATOM 1436 N N . GLU A 1 185 ? 15.419 -7.073 -10.221 1.00 88.94 185 GLU A N 1
ATOM 1437 C CA . GLU A 1 185 ? 16.597 -6.195 -10.204 1.00 88.94 185 GLU A CA 1
ATOM 1438 C C . GLU A 1 185 ? 17.912 -6.949 -9.946 1.00 88.94 185 GLU A C 1
ATOM 1440 O O . GLU A 1 185 ? 18.964 -6.573 -10.470 1.00 88.94 185 GLU A O 1
ATOM 1445 N N . ILE A 1 186 ? 17.883 -8.021 -9.150 1.00 87.44 186 ILE A N 1
ATOM 1446 C CA . ILE A 1 186 ? 19.053 -8.882 -8.923 1.00 87.44 186 ILE A CA 1
ATOM 1447 C C . ILE A 1 186 ? 19.358 -9.714 -10.173 1.00 87.44 186 ILE A C 1
ATOM 1449 O O . ILE A 1 186 ? 20.527 -9.856 -10.521 1.00 87.44 186 ILE A O 1
ATOM 1453 N N . GLY A 1 187 ? 18.325 -10.210 -10.861 1.00 83.50 187 GLY A N 1
ATOM 1454 C CA . GLY A 1 187 ? 18.457 -11.035 -12.064 1.00 83.50 187 GLY A CA 1
ATOM 1455 C C . GLY A 1 187 ? 18.995 -10.303 -13.297 1.00 83.50 187 GLY A C 1
ATOM 1456 O O . GLY A 1 187 ? 19.438 -10.956 -14.235 1.00 83.50 187 GLY A O 1
ATOM 1457 N N . LYS A 1 188 ? 19.004 -8.963 -13.307 1.00 82.75 188 LYS A N 1
ATOM 1458 C CA . LYS A 1 188 ? 19.607 -8.174 -14.393 1.00 82.75 188 LYS A CA 1
ATOM 1459 C C . LYS A 1 188 ? 21.129 -8.374 -14.431 1.00 82.75 188 LYS A C 1
ATOM 1461 O O . LYS A 1 188 ? 21.818 -8.070 -13.454 1.00 82.75 188 LYS A O 1
ATOM 1466 N N . GLU A 1 189 ? 21.663 -8.845 -15.557 1.00 73.38 189 GLU A N 1
ATOM 1467 C CA . GLU A 1 189 ? 23.106 -9.054 -15.738 1.00 73.38 189 GLU A CA 1
ATOM 1468 C C . GLU A 1 189 ? 23.884 -7.734 -15.887 1.00 73.38 189 GLU A C 1
ATOM 1470 O O . GLU A 1 189 ? 23.412 -6.751 -16.467 1.00 73.38 189 GLU A O 1
ATOM 1475 N N . PHE A 1 190 ? 25.117 -7.713 -15.372 1.00 59.72 190 PHE A N 1
ATOM 1476 C CA . PHE A 1 190 ? 26.042 -6.601 -15.586 1.00 59.72 190 PHE A CA 1
ATOM 1477 C C . PHE A 1 190 ? 26.540 -6.619 -17.039 1.00 59.72 190 PHE A C 1
ATOM 1479 O O . PHE A 1 190 ? 27.223 -7.554 -17.439 1.00 59.72 190 PHE A O 1
ATOM 1486 N N . GLY A 1 191 ? 26.226 -5.573 -17.812 1.00 56.00 191 GLY A N 1
ATOM 1487 C CA . GLY A 1 191 ? 26.646 -5.438 -19.217 1.00 56.00 191 GLY A CA 1
ATOM 1488 C C . GLY A 1 191 ? 25.514 -5.484 -20.250 1.00 56.00 191 GLY A C 1
ATOM 1489 O O . GLY A 1 191 ? 25.788 -5.381 -21.442 1.00 56.00 191 GLY A O 1
ATOM 1490 N N . GLY A 1 192 ? 24.253 -5.604 -19.818 1.00 62.22 192 GLY A N 1
ATOM 1491 C CA . GLY A 1 192 ? 23.088 -5.457 -20.698 1.00 62.22 192 GLY A CA 1
ATOM 1492 C C . GLY A 1 192 ? 22.852 -4.014 -21.180 1.00 62.22 192 GLY A C 1
ATOM 1493 O O . GLY A 1 192 ? 23.559 -3.082 -20.805 1.00 62.22 192 GLY A O 1
ATOM 1494 N N . SER A 1 193 ? 21.793 -3.808 -21.973 1.00 60.81 193 SER A N 1
ATOM 1495 C CA . SER A 1 193 ? 21.393 -2.501 -22.540 1.00 60.81 193 SER A CA 1
ATOM 1496 C C . SER A 1 193 ? 21.035 -1.420 -21.497 1.00 60.81 193 SER A C 1
ATOM 1498 O O . SER A 1 193 ? 20.740 -0.282 -21.867 1.00 60.81 193 SER A O 1
ATOM 1500 N N . THR A 1 194 ? 21.013 -1.750 -20.204 1.00 66.50 194 THR A N 1
ATOM 1501 C CA . THR A 1 194 ? 20.630 -0.846 -19.114 1.00 66.50 194 THR A CA 1
ATOM 1502 C C . THR A 1 194 ? 21.864 -0.231 -18.457 1.00 66.50 194 THR A C 1
ATOM 1504 O O . THR A 1 194 ? 22.806 -0.931 -18.095 1.00 66.50 194 THR A O 1
ATOM 1507 N N . SER A 1 195 ? 21.845 1.089 -18.247 1.00 76.94 195 SER A N 1
ATOM 1508 C CA . SER A 1 195 ? 22.937 1.816 -17.591 1.00 76.94 195 SER A CA 1
ATOM 1509 C C . SER A 1 195 ? 23.297 1.211 -16.228 1.00 76.94 195 SER A C 1
ATOM 1511 O O . SER A 1 195 ? 22.432 1.033 -15.367 1.00 76.94 195 SER A O 1
ATOM 1513 N N . THR A 1 196 ? 24.592 0.989 -15.984 1.00 80.69 196 THR A N 1
ATOM 1514 C CA . THR A 1 196 ? 25.129 0.488 -14.707 1.00 80.69 196 THR A CA 1
ATOM 1515 C C . THR A 1 196 ? 24.622 1.291 -13.506 1.00 80.69 196 THR A C 1
ATOM 1517 O O . THR A 1 196 ? 24.297 0.722 -12.465 1.00 80.69 196 THR A O 1
ATOM 1520 N N . ARG A 1 197 ? 24.472 2.617 -13.652 1.00 81.81 197 ARG A N 1
ATOM 1521 C CA . ARG A 1 197 ? 23.944 3.498 -12.596 1.00 81.81 197 ARG A CA 1
ATOM 1522 C C . ARG A 1 197 ? 22.511 3.130 -12.205 1.00 81.81 197 ARG A C 1
ATOM 1524 O O . ARG A 1 197 ? 22.180 3.127 -11.022 1.00 81.81 197 ARG A O 1
ATOM 1531 N N . ARG A 1 198 ? 21.669 2.811 -13.188 1.00 82.94 198 ARG A N 1
ATOM 1532 C CA . ARG A 1 198 ? 20.276 2.422 -12.959 1.00 82.94 198 ARG A CA 1
ATOM 1533 C C . ARG A 1 198 ? 20.171 1.066 -12.279 1.00 82.94 198 ARG A C 1
ATOM 1535 O O . ARG A 1 198 ? 19.338 0.930 -11.394 1.00 82.94 198 ARG A O 1
ATOM 1542 N N . LEU A 1 199 ? 21.029 0.111 -12.635 1.00 83.94 199 LEU A N 1
ATOM 1543 C CA . LEU A 1 199 ? 21.069 -1.197 -11.973 1.00 83.94 199 LEU A CA 1
ATOM 1544 C C . LEU A 1 199 ? 21.349 -1.057 -10.473 1.00 83.94 199 LEU A C 1
ATOM 1546 O O . LEU A 1 199 ? 20.630 -1.621 -9.651 1.00 83.94 199 LEU A O 1
ATOM 1550 N N . TYR A 1 200 ? 22.353 -0.260 -10.096 1.00 86.44 200 TYR A N 1
ATOM 1551 C CA . TYR A 1 200 ? 22.638 -0.005 -8.681 1.00 86.44 200 TYR A CA 1
ATOM 1552 C C . TYR A 1 200 ? 21.490 0.720 -7.980 1.00 86.44 200 TYR A C 1
ATOM 1554 O O . TYR A 1 200 ? 21.126 0.351 -6.863 1.00 86.44 200 TYR A O 1
ATOM 1562 N N . PHE A 1 201 ? 20.901 1.722 -8.635 1.00 89.25 201 PHE A N 1
ATOM 1563 C CA . PHE A 1 201 ? 19.797 2.480 -8.058 1.00 89.25 201 PHE A CA 1
ATOM 1564 C C . PHE A 1 201 ? 18.534 1.625 -7.874 1.00 89.25 201 PHE A C 1
ATOM 1566 O O . PHE A 1 201 ? 17.948 1.647 -6.796 1.00 89.25 201 PHE A O 1
ATOM 1573 N N . GLY A 1 202 ? 18.151 0.824 -8.872 1.00 88.06 202 GLY A N 1
ATOM 1574 C CA . GLY A 1 202 ? 17.003 -0.085 -8.808 1.00 88.06 202 GLY A CA 1
ATOM 1575 C C . GLY A 1 202 ? 17.162 -1.147 -7.722 1.00 88.06 202 GLY A C 1
ATOM 1576 O O . GLY A 1 202 ? 16.276 -1.303 -6.883 1.00 88.06 202 GLY A O 1
ATOM 1577 N N . ARG A 1 203 ? 18.334 -1.791 -7.645 1.00 91.44 203 ARG A N 1
ATOM 1578 C CA . ARG A 1 203 ? 18.658 -2.751 -6.574 1.00 91.44 203 ARG A CA 1
ATOM 1579 C C . ARG A 1 203 ? 18.617 -2.110 -5.193 1.00 91.44 203 ARG A C 1
ATOM 1581 O O . ARG A 1 203 ? 17.964 -2.635 -4.296 1.00 91.44 203 ARG A O 1
ATOM 1588 N N . GLY A 1 204 ? 19.289 -0.970 -5.023 1.00 92.62 204 GLY A N 1
ATOM 1589 C CA . GLY A 1 204 ? 19.297 -0.244 -3.754 1.00 92.62 204 GLY A CA 1
ATOM 1590 C C . GLY A 1 204 ? 17.887 0.152 -3.318 1.00 92.62 204 GLY A C 1
ATOM 1591 O O . GLY A 1 204 ? 17.522 -0.031 -2.158 1.00 92.62 204 GLY A O 1
ATOM 1592 N N . LEU A 1 205 ? 17.067 0.618 -4.261 1.00 93.75 205 LEU A N 1
ATOM 1593 C CA . LEU A 1 205 ? 15.697 1.033 -3.996 1.00 93.75 205 LEU A CA 1
ATOM 1594 C C . LEU A 1 205 ? 14.776 -0.144 -3.641 1.00 93.75 205 LEU A C 1
ATOM 1596 O O . LEU A 1 205 ? 13.977 -0.024 -2.707 1.00 93.75 205 LEU A O 1
ATOM 1600 N N . ALA A 1 206 ? 14.902 -1.278 -4.332 1.00 93.06 206 ALA A N 1
ATOM 1601 C CA . ALA A 1 206 ? 14.144 -2.489 -4.025 1.00 93.06 206 ALA A CA 1
ATOM 1602 C C . ALA A 1 206 ? 14.518 -3.051 -2.640 1.00 93.06 206 ALA A C 1
ATOM 1604 O O . ALA A 1 206 ? 13.634 -3.376 -1.847 1.00 93.06 206 ALA A O 1
ATOM 1605 N N . ILE A 1 207 ? 15.815 -3.087 -2.302 1.00 94.50 207 ILE A N 1
ATOM 1606 C CA . ILE A 1 207 ? 16.303 -3.518 -0.980 1.00 94.50 207 ILE A CA 1
ATOM 1607 C C . ILE A 1 207 ? 15.785 -2.588 0.123 1.00 94.50 207 ILE A C 1
ATOM 1609 O O . ILE A 1 207 ? 15.273 -3.065 1.137 1.00 94.50 207 ILE A O 1
ATOM 1613 N N . ALA A 1 208 ? 15.875 -1.269 -0.074 1.00 94.38 208 ALA A N 1
ATOM 1614 C CA . ALA A 1 208 ? 15.395 -0.288 0.897 1.00 94.38 208 ALA A CA 1
ATOM 1615 C C . ALA A 1 208 ? 13.886 -0.422 1.146 1.00 94.38 208 ALA A C 1
ATOM 1617 O O . ALA A 1 208 ? 13.450 -0.424 2.298 1.00 94.38 208 ALA A O 1
ATOM 1618 N N . ASN A 1 209 ? 13.093 -0.604 0.083 1.00 94.00 209 ASN A N 1
ATOM 1619 C CA . ASN A 1 209 ? 11.662 -0.875 0.206 1.00 94.00 209 ASN A CA 1
ATOM 1620 C C . ASN A 1 209 ? 11.400 -2.180 0.960 1.00 94.00 209 ASN A C 1
ATOM 1622 O O . ASN A 1 209 ? 10.576 -2.199 1.872 1.00 94.00 209 ASN A O 1
ATOM 1626 N N . MET A 1 210 ? 12.125 -3.253 0.640 1.00 93.88 210 MET A N 1
ATOM 1627 C CA . MET A 1 210 ? 11.958 -4.541 1.313 1.00 93.88 210 MET A CA 1
ATOM 1628 C C . MET A 1 210 ? 12.213 -4.419 2.817 1.00 93.88 210 MET A C 1
ATOM 1630 O O . MET A 1 210 ? 11.376 -4.822 3.621 1.00 93.88 210 MET A O 1
ATOM 1634 N N . MET A 1 211 ? 13.332 -3.807 3.211 1.00 94.50 211 MET A N 1
ATOM 1635 C CA . MET A 1 211 ? 13.664 -3.607 4.624 1.00 94.50 211 MET A CA 1
ATOM 1636 C C . MET A 1 211 ? 12.633 -2.726 5.331 1.00 94.50 211 MET A C 1
ATOM 1638 O O . MET A 1 211 ? 12.150 -3.088 6.406 1.00 94.50 211 MET A O 1
ATOM 1642 N N . PHE A 1 212 ? 12.266 -1.592 4.726 1.00 93.50 212 PHE A N 1
ATOM 1643 C CA . PHE A 1 212 ? 11.343 -0.639 5.335 1.00 93.50 212 PHE A CA 1
ATOM 1644 C C . PHE A 1 212 ? 9.955 -1.248 5.553 1.00 93.50 212 PHE A C 1
ATOM 1646 O O . PHE A 1 212 ? 9.413 -1.158 6.654 1.00 93.50 212 PHE A O 1
ATOM 1653 N N . TRP A 1 213 ? 9.383 -1.895 4.534 1.00 92.69 213 TRP A N 1
ATOM 1654 C CA . TRP A 1 213 ? 8.024 -2.434 4.611 1.00 92.69 213 TRP A CA 1
ATOM 1655 C C . TRP A 1 213 ? 7.943 -3.725 5.437 1.00 92.69 213 TRP A C 1
ATOM 1657 O O . TRP A 1 213 ? 6.960 -3.920 6.150 1.00 92.69 213 TRP A O 1
ATOM 1667 N N . CYS A 1 214 ? 8.994 -4.554 5.459 1.00 93.81 214 CYS A N 1
ATOM 1668 C CA . CYS A 1 214 ? 9.082 -5.671 6.405 1.00 93.81 214 CYS A CA 1
ATOM 1669 C C . CYS A 1 214 ? 9.153 -5.179 7.854 1.00 93.81 214 CYS A C 1
ATOM 1671 O O . CYS A 1 214 ? 8.411 -5.669 8.706 1.00 93.81 214 CYS A O 1
ATOM 1673 N N . PHE A 1 215 ? 9.993 -4.180 8.143 1.00 92.25 215 PHE A N 1
ATOM 1674 C CA . PHE A 1 215 ? 10.043 -3.578 9.475 1.00 92.25 215 PHE A CA 1
ATOM 1675 C C . PHE A 1 215 ? 8.709 -2.913 9.845 1.00 92.25 215 PHE A C 1
ATOM 1677 O O . PHE A 1 215 ? 8.238 -3.064 10.970 1.00 92.25 215 PHE A O 1
ATOM 1684 N N . ASN A 1 216 ? 8.059 -2.226 8.900 1.00 92.50 216 ASN A N 1
ATOM 1685 C CA . ASN A 1 216 ? 6.741 -1.633 9.115 1.00 92.50 216 ASN A CA 1
ATOM 1686 C C . ASN A 1 216 ? 5.710 -2.697 9.511 1.00 92.50 216 ASN A C 1
ATOM 1688 O O . ASN A 1 216 ? 5.015 -2.517 10.508 1.00 92.50 216 ASN A O 1
ATOM 1692 N N . LEU A 1 217 ? 5.646 -3.821 8.793 1.00 92.06 217 LEU A N 1
ATOM 1693 C CA . LEU A 1 217 ? 4.678 -4.877 9.078 1.00 92.06 217 LEU A CA 1
ATOM 1694 C C . LEU A 1 217 ? 4.985 -5.616 10.388 1.00 92.06 217 LEU A C 1
ATOM 1696 O O . LEU A 1 217 ? 4.146 -5.647 11.290 1.00 92.06 217 LEU A O 1
ATOM 1700 N N . PHE A 1 218 ? 6.183 -6.190 10.503 1.00 92.81 218 PHE A N 1
ATOM 1701 C CA . PHE A 1 218 ? 6.535 -7.097 11.600 1.00 92.81 218 PHE A CA 1
ATOM 1702 C C . PHE A 1 218 ? 7.047 -6.385 12.852 1.00 92.81 218 PHE A C 1
ATOM 1704 O O . PHE A 1 218 ? 6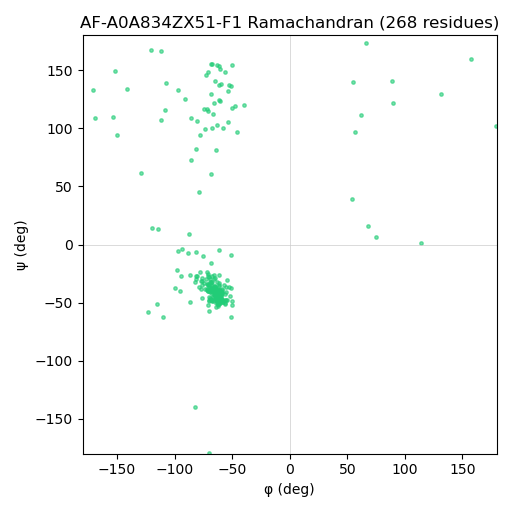.913 -6.922 13.945 1.00 92.81 218 PHE A O 1
ATOM 1711 N N . GLY A 1 219 ? 7.622 -5.190 12.713 1.00 88.88 219 GLY A N 1
ATOM 1712 C CA . GLY A 1 219 ? 8.173 -4.416 13.827 1.00 88.88 219 GLY A CA 1
ATOM 1713 C C . GLY A 1 219 ? 7.201 -3.393 14.413 1.00 88.88 219 GLY A C 1
ATOM 1714 O O . GLY A 1 219 ? 7.299 -3.072 15.595 1.00 88.88 219 GLY A O 1
ATOM 1715 N N . PHE A 1 220 ? 6.248 -2.889 13.621 1.00 88.88 220 PHE A N 1
ATOM 1716 C CA . PHE A 1 220 ? 5.351 -1.813 14.055 1.00 88.88 220 PHE A CA 1
ATOM 1717 C C . PHE A 1 220 ? 3.863 -2.176 13.970 1.00 88.88 220 PHE A C 1
ATOM 1719 O O . PHE A 1 220 ? 3.165 -2.136 14.987 1.00 88.88 220 PHE A O 1
ATOM 1726 N N . LEU A 1 221 ? 3.358 -2.535 12.787 1.00 88.81 221 LEU A N 1
ATOM 1727 C CA . LEU A 1 221 ? 1.926 -2.733 12.561 1.00 88.81 221 LEU A CA 1
ATOM 1728 C C . LEU A 1 221 ? 1.370 -3.901 13.382 1.00 88.81 221 LEU A C 1
ATOM 1730 O O . LEU A 1 221 ? 0.412 -3.713 14.133 1.00 88.81 221 LEU A O 1
ATOM 1734 N N . LEU A 1 222 ? 1.984 -5.081 13.266 1.00 90.06 222 LEU A N 1
ATOM 1735 C CA . LEU A 1 222 ? 1.531 -6.289 13.956 1.00 90.06 222 LEU A CA 1
ATOM 1736 C C . LEU A 1 222 ? 1.765 -6.254 15.476 1.00 90.06 222 LEU A C 1
ATOM 1738 O O . LEU A 1 222 ? 0.802 -6.481 16.206 1.00 90.06 222 LEU A O 1
ATOM 1742 N N . PRO A 1 223 ? 2.974 -5.963 15.996 1.00 88.94 223 PRO A N 1
ATOM 1743 C CA . PRO A 1 223 ? 3.226 -6.062 17.436 1.00 88.94 223 PRO A CA 1
ATOM 1744 C C . PRO A 1 223 ? 2.723 -4.858 18.241 1.00 88.94 223 PRO A C 1
ATOM 1746 O O . PRO A 1 223 ? 2.432 -5.002 19.426 1.00 88.94 223 PRO A O 1
ATOM 1749 N N . VAL A 1 224 ? 2.631 -3.663 17.642 1.00 87.50 224 VAL A N 1
ATOM 1750 C CA . VAL A 1 224 ? 2.333 -2.428 18.389 1.00 87.50 224 VAL A CA 1
ATOM 1751 C C . VAL A 1 224 ? 0.995 -1.828 17.985 1.00 87.50 224 VAL A C 1
ATOM 1753 O O . VAL A 1 224 ? 0.178 -1.519 18.856 1.00 87.50 224 VAL A O 1
ATOM 1756 N N . TYR A 1 225 ? 0.752 -1.628 16.688 1.00 84.75 225 TYR A N 1
ATOM 1757 C CA . TYR A 1 225 ? -0.401 -0.842 16.254 1.00 84.75 225 TYR A CA 1
ATOM 1758 C C . TYR A 1 225 ? -1.718 -1.616 16.366 1.00 84.75 225 TYR A C 1
ATOM 1760 O O . TYR A 1 225 ? -2.690 -1.100 16.922 1.00 84.75 225 TYR A O 1
ATOM 1768 N N . LEU A 1 226 ? -1.729 -2.870 15.908 1.00 87.50 226 LEU A N 1
ATOM 1769 C CA . LEU A 1 226 ? -2.908 -3.731 15.926 1.00 87.50 226 LEU A CA 1
ATOM 1770 C C . LEU A 1 226 ? -3.404 -4.034 17.360 1.00 87.50 226 LEU A C 1
ATOM 1772 O O . LEU A 1 226 ? -4.587 -3.804 17.625 1.00 87.50 226 LEU A O 1
ATOM 1776 N N . PRO A 1 227 ? -2.550 -4.422 18.334 1.00 87.25 227 PRO A N 1
ATOM 1777 C CA . PRO A 1 227 ? -3.003 -4.677 19.703 1.00 87.25 227 PRO A CA 1
ATOM 1778 C C . PRO A 1 227 ? -3.533 -3.416 20.391 1.00 87.25 227 PRO A C 1
ATOM 1780 O O . PRO A 1 227 ? -4.523 -3.475 21.121 1.00 87.25 227 PRO A O 1
ATOM 1783 N N . ARG A 1 228 ? -2.921 -2.251 20.131 1.00 85.81 228 ARG A N 1
ATOM 1784 C CA . ARG A 1 228 ? -3.408 -0.964 20.656 1.00 85.81 228 ARG A CA 1
ATOM 1785 C C . ARG A 1 228 ? -4.779 -0.596 20.093 1.00 85.81 228 ARG A C 1
ATOM 1787 O O . ARG A 1 228 ? -5.617 -0.104 20.847 1.00 85.81 228 ARG A O 1
ATOM 1794 N N . ALA A 1 229 ? -5.016 -0.849 18.805 1.00 86.12 229 ALA A N 1
ATOM 1795 C CA . ALA A 1 229 ? -6.307 -0.603 18.170 1.00 86.12 229 ALA A CA 1
ATOM 1796 C C . ALA A 1 229 ? -7.413 -1.482 18.768 1.00 86.12 229 ALA A C 1
ATOM 1798 O O . ALA A 1 229 ? -8.472 -0.968 19.129 1.00 86.12 229 ALA A O 1
ATOM 1799 N N . PHE A 1 230 ? -7.149 -2.780 18.948 1.00 87.19 230 PHE A N 1
ATOM 1800 C CA . PHE A 1 230 ? -8.107 -3.685 19.585 1.00 87.19 230 PHE A CA 1
ATOM 1801 C C . PHE A 1 230 ? -8.370 -3.314 21.044 1.00 87.19 230 PHE A C 1
ATOM 1803 O O . PHE A 1 230 ? -9.531 -3.211 21.434 1.00 87.19 230 PHE A O 1
ATOM 1810 N N . LYS A 1 231 ? -7.327 -3.029 21.837 1.00 84.62 231 LYS A N 1
ATOM 1811 C CA . LYS A 1 231 ? -7.491 -2.608 23.238 1.00 84.62 231 LYS A CA 1
ATOM 1812 C C . LYS A 1 231 ? -8.394 -1.378 23.362 1.00 84.62 231 LYS A C 1
ATOM 1814 O O . LYS A 1 231 ? -9.224 -1.323 24.262 1.00 84.62 231 LYS A O 1
ATOM 1819 N N . ARG A 1 232 ? -8.252 -0.407 22.456 1.00 81.00 232 ARG A N 1
ATOM 1820 C CA . ARG A 1 232 ? -9.069 0.812 22.448 1.00 81.00 232 ARG A CA 1
ATOM 1821 C C . ARG A 1 232 ? -10.528 0.531 22.084 1.00 81.00 232 ARG A C 1
ATOM 1823 O O . ARG A 1 232 ? -11.418 0.982 22.795 1.00 81.00 232 ARG A O 1
ATOM 1830 N N . TYR A 1 233 ? -10.757 -0.254 21.032 1.00 82.12 233 TYR A N 1
ATOM 1831 C CA . TYR A 1 233 ? -12.105 -0.600 20.578 1.00 82.12 233 TYR A CA 1
ATOM 1832 C C . TYR A 1 233 ? -12.888 -1.400 21.627 1.00 82.12 233 TYR A C 1
ATOM 1834 O O . TYR A 1 233 ? -14.011 -1.042 21.975 1.00 82.12 233 TYR A O 1
ATOM 1842 N N . TYR A 1 234 ? -12.281 -2.453 22.181 1.00 82.50 234 TYR A N 1
ATOM 1843 C CA . TYR A 1 234 ? -12.936 -3.266 23.207 1.00 82.50 234 TYR A CA 1
ATOM 1844 C C . TYR A 1 234 ? -13.054 -2.532 24.544 1.00 82.50 234 TYR A C 1
ATOM 1846 O O . TYR A 1 234 ? -14.064 -2.692 25.218 1.00 82.50 234 TYR A O 1
ATOM 1854 N N . GLY A 1 235 ? -12.084 -1.682 24.903 1.00 79.44 235 GLY A N 1
ATOM 1855 C CA . GLY A 1 235 ? -12.171 -0.845 26.101 1.00 79.44 235 GLY A CA 1
ATOM 1856 C C . GLY A 1 235 ? -13.354 0.126 26.064 1.00 79.44 235 GLY A C 1
ATOM 1857 O O . GLY A 1 235 ? -14.063 0.250 27.055 1.00 79.44 235 GLY A O 1
ATOM 1858 N N . HIS A 1 236 ? -13.618 0.756 24.913 1.00 74.75 236 HIS A N 1
ATOM 1859 C CA . HIS A 1 236 ? -14.805 1.600 24.739 1.00 74.75 236 HIS A CA 1
ATOM 1860 C C . HIS A 1 236 ? -16.101 0.787 24.825 1.00 74.75 236 HIS A C 1
ATOM 1862 O O . HIS A 1 236 ? -17.056 1.214 25.463 1.00 74.75 236 HIS A O 1
ATOM 1868 N N . LYS A 1 237 ? -16.134 -0.400 24.206 1.00 69.69 237 LYS A N 1
ATOM 1869 C CA . LYS A 1 237 ? -17.310 -1.277 24.252 1.00 69.69 237 LYS A CA 1
ATOM 1870 C C . LYS A 1 237 ? -17.641 -1.722 25.682 1.00 69.69 237 LYS A C 1
ATOM 1872 O O . LYS A 1 237 ? -18.803 -1.669 26.057 1.00 69.69 237 LYS A O 1
ATOM 1877 N N . LEU A 1 238 ? -16.628 -2.108 26.463 1.00 74.25 238 LEU A N 1
ATOM 1878 C CA . LEU A 1 238 ? -16.764 -2.466 27.881 1.00 74.25 238 LEU A CA 1
ATOM 1879 C C . LEU A 1 238 ? -17.247 -1.287 28.732 1.00 74.25 238 LEU A C 1
ATOM 1881 O O . LEU A 1 238 ? -18.119 -1.469 29.569 1.00 74.25 238 LEU A O 1
ATOM 1885 N N . PHE A 1 239 ? -16.715 -0.083 28.501 1.00 72.94 239 PHE A N 1
ATOM 1886 C CA . PHE A 1 239 ? -17.152 1.115 29.221 1.00 72.94 239 PHE A CA 1
ATOM 1887 C C . PHE A 1 239 ? -18.616 1.474 28.925 1.00 72.94 239 PHE A C 1
ATOM 1889 O O . PHE A 1 239 ? -19.368 1.74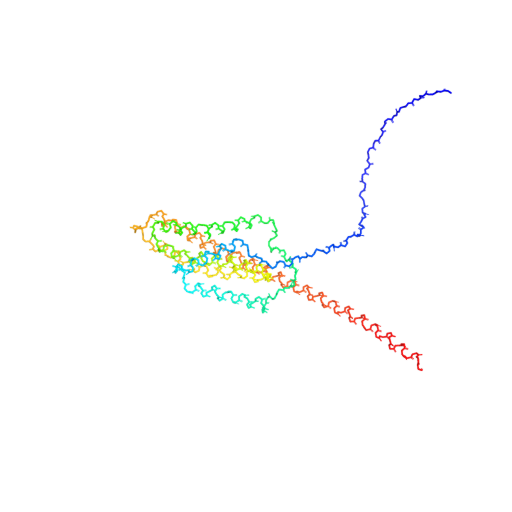1 29.854 1.00 72.94 239 PHE A O 1
ATOM 1896 N N . CYS A 1 240 ? -19.035 1.449 27.653 1.00 65.88 240 CYS A N 1
ATOM 1897 C CA . CYS A 1 240 ? -20.432 1.705 27.290 1.00 65.88 240 CYS A CA 1
ATOM 1898 C C . CYS A 1 240 ? -21.383 0.648 27.858 1.00 65.88 240 CYS A C 1
ATOM 1900 O O . CYS A 1 240 ? -22.418 1.023 28.385 1.00 65.88 240 CYS A O 1
ATOM 1902 N N . TRP A 1 241 ? -21.016 -0.637 27.797 1.00 65.06 241 TRP A N 1
ATOM 1903 C CA . TRP A 1 241 ? -21.818 -1.705 28.402 1.00 65.06 241 TRP A CA 1
ATOM 1904 C C . TRP A 1 241 ? -21.983 -1.517 29.911 1.00 65.06 241 TRP A C 1
ATOM 1906 O O . TRP A 1 241 ? -23.098 -1.598 30.401 1.00 65.06 241 TRP A O 1
ATOM 1916 N N . GLY A 1 242 ? -20.906 -1.189 30.631 1.00 68.38 242 GLY A N 1
ATOM 1917 C CA . GLY A 1 242 ? -20.997 -0.944 32.072 1.00 68.38 242 GLY A CA 1
ATOM 1918 C C . GLY A 1 242 ? -21.837 0.283 32.438 1.00 68.38 242 GLY A C 1
ATOM 1919 O O . GLY A 1 242 ? -22.423 0.307 33.508 1.00 68.38 242 GLY A O 1
ATOM 1920 N N . PHE A 1 243 ? -21.916 1.301 31.574 1.00 63.66 243 PHE A N 1
ATOM 1921 C CA . PHE A 1 243 ? -22.767 2.472 31.816 1.00 63.66 243 PHE A CA 1
ATOM 1922 C C . PHE A 1 243 ? -24.245 2.203 31.494 1.00 63.66 243 PHE A C 1
ATOM 1924 O O . PHE A 1 243 ? -25.117 2.712 32.189 1.00 63.66 243 PHE A O 1
ATOM 1931 N N . GLU A 1 244 ? -24.524 1.413 30.456 1.00 67.31 244 GLU A N 1
ATOM 1932 C CA . GLU A 1 244 ? -25.887 1.010 30.084 1.00 67.31 244 GLU A CA 1
ATOM 1933 C C . GLU A 1 244 ? -26.487 0.078 31.147 1.00 67.31 244 GLU A C 1
ATOM 1935 O O . GLU A 1 244 ? -27.590 0.330 31.606 1.00 67.31 244 GLU A O 1
ATOM 1940 N N . GLU A 1 245 ? -25.707 -0.878 31.663 1.00 65.94 245 GLU A N 1
ATOM 1941 C CA . GLU A 1 245 ? -26.130 -1.776 32.750 1.00 65.94 245 GLU A CA 1
ATOM 1942 C C . GLU A 1 245 ? -26.415 -1.014 34.063 1.00 65.94 245 GLU A C 1
ATOM 1944 O O . GLU A 1 245 ? -27.409 -1.289 34.721 1.00 65.94 245 GLU A O 1
ATOM 1949 N N . ILE A 1 246 ? -25.614 0.009 34.407 1.00 66.62 246 ILE A N 1
ATOM 1950 C CA . ILE A 1 246 ? -25.881 0.887 35.569 1.00 66.62 246 ILE A CA 1
ATOM 1951 C C . ILE A 1 246 ? -27.134 1.752 35.357 1.00 66.62 246 ILE A C 1
ATOM 1953 O O . ILE A 1 246 ? -27.881 1.991 36.300 1.00 66.62 246 ILE A O 1
ATOM 1957 N N . SER A 1 247 ? -27.363 2.232 34.131 1.00 64.88 247 SER A N 1
ATOM 1958 C CA . SER A 1 247 ? -28.536 3.063 33.819 1.00 64.88 247 SER A CA 1
ATOM 1959 C C . SER A 1 247 ? -29.835 2.251 33.837 1.00 64.88 247 SER A C 1
ATOM 1961 O O . SER A 1 247 ? -30.874 2.775 34.232 1.00 64.88 247 SER A O 1
ATOM 1963 N N . ASP A 1 248 ? -29.780 0.984 33.418 1.00 62.28 248 ASP A N 1
ATOM 1964 C CA . ASP A 1 248 ? -30.923 0.070 33.457 1.00 62.28 248 ASP A CA 1
ATOM 1965 C C . ASP A 1 248 ? -31.257 -0.368 34.900 1.00 62.28 248 ASP A C 1
ATOM 1967 O O . ASP A 1 248 ? -32.437 -0.502 35.227 1.00 62.28 248 ASP A O 1
ATOM 1971 N N . ASP A 1 249 ? -30.255 -0.523 35.779 1.00 60.50 249 ASP A N 1
ATOM 1972 C CA . ASP A 1 249 ? -30.470 -0.829 37.206 1.00 60.50 249 ASP A CA 1
ATOM 1973 C C . ASP A 1 249 ? -31.125 0.353 37.953 1.00 60.50 249 ASP A C 1
ATOM 1975 O O . ASP A 1 249 ? -32.149 0.158 38.611 1.00 60.50 249 ASP A O 1
ATOM 1979 N N . GLU A 1 250 ? -30.622 1.589 37.790 1.00 58.69 250 GLU A N 1
ATOM 1980 C CA . GLU A 1 250 ? -31.211 2.790 38.427 1.00 58.69 250 GLU A CA 1
ATOM 1981 C C . GLU A 1 250 ? -32.658 3.052 37.964 1.00 58.69 250 GLU A C 1
ATOM 1983 O O . GLU A 1 250 ? -33.499 3.478 38.755 1.00 58.69 250 GLU A O 1
ATOM 1988 N N . GLY A 1 251 ? -32.980 2.757 36.699 1.00 56.12 251 GLY A N 1
ATOM 1989 C CA . GLY A 1 251 ? -34.344 2.888 36.177 1.00 56.12 251 GLY A CA 1
ATOM 1990 C C . GLY A 1 251 ? -35.325 1.846 36.727 1.00 56.12 251 GLY A C 1
ATOM 1991 O O . GLY A 1 251 ? -36.528 2.105 36.765 1.00 56.12 251 GLY A O 1
ATOM 1992 N N . SER A 1 252 ? -34.834 0.683 37.166 1.00 56.56 252 SER A N 1
ATOM 1993 C CA . SER A 1 252 ? -35.674 -0.390 37.710 1.00 56.56 252 SER A CA 1
ATOM 1994 C C . SER A 1 252 ? -36.038 -0.185 39.186 1.00 56.56 252 SER A C 1
ATOM 1996 O O . SER A 1 252 ? -37.160 -0.511 39.579 1.00 56.56 252 SER A O 1
ATOM 1998 N N . GLU A 1 253 ? -35.153 0.431 39.980 1.00 57.34 253 GLU A N 1
ATOM 1999 C CA . GLU A 1 253 ? -35.426 0.757 41.389 1.00 57.34 253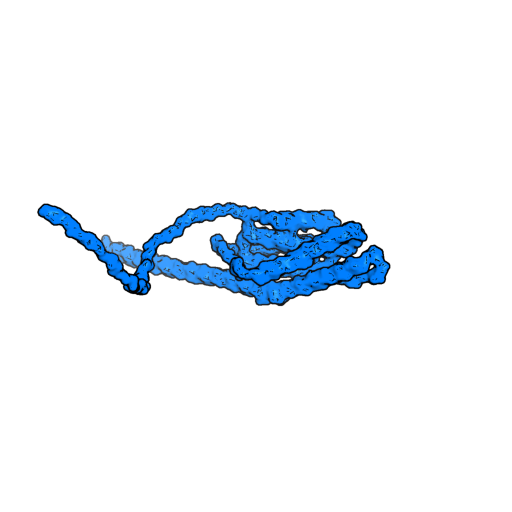 GLU A CA 1
ATOM 2000 C C . GLU A 1 253 ? -36.441 1.910 41.533 1.00 57.34 253 GLU A C 1
ATOM 2002 O O . GLU A 1 253 ? -37.334 1.837 42.381 1.00 57.34 253 GLU A O 1
ATOM 2007 N N . GLU A 1 254 ? -36.393 2.940 40.674 1.00 56.19 254 GLU A N 1
ATOM 2008 C CA . GLU A 1 254 ? -37.384 4.035 40.700 1.00 56.19 254 GLU A CA 1
ATOM 2009 C C . GLU A 1 254 ? -38.795 3.576 40.272 1.00 56.19 254 GLU A C 1
ATOM 2011 O O . GLU A 1 254 ? -39.805 4.082 40.777 1.00 56.19 254 GLU A O 1
ATOM 2016 N N . GLU A 1 255 ? -38.903 2.600 39.362 1.00 55.53 255 GLU A N 1
ATOM 2017 C CA . GLU A 1 255 ? -40.202 2.089 38.905 1.00 55.53 255 GLU A CA 1
ATOM 2018 C C . GLU A 1 255 ? -40.873 1.163 39.941 1.00 55.53 255 GLU A C 1
ATOM 2020 O O . GLU A 1 255 ? -42.106 1.112 40.018 1.00 55.53 255 GLU A O 1
ATOM 2025 N N . GLU A 1 256 ? -40.089 0.461 40.767 1.00 55.12 256 GLU A N 1
ATOM 2026 C CA . GLU A 1 256 ? -40.596 -0.404 41.839 1.00 55.12 256 GLU A CA 1
ATOM 2027 C C . GLU A 1 256 ? -41.070 0.409 43.060 1.00 55.12 256 GLU A C 1
ATOM 2029 O O . GLU A 1 256 ? -42.141 0.122 43.605 1.00 55.12 256 GLU A O 1
ATOM 2034 N N . ASP A 1 257 ? -40.364 1.489 43.420 1.00 53.19 257 ASP A N 1
ATOM 2035 C CA . ASP A 1 257 ? -40.762 2.392 44.514 1.00 53.19 257 ASP A CA 1
ATOM 2036 C C . ASP A 1 257 ? -42.051 3.168 44.166 1.00 53.19 257 ASP A C 1
ATOM 2038 O O . ASP A 1 257 ? -42.958 3.334 44.987 1.00 53.19 257 ASP A O 1
ATOM 2042 N N . THR A 1 258 ? -42.225 3.540 42.891 1.00 57.16 258 THR A N 1
ATOM 2043 C CA . THR A 1 258 ? -43.444 4.227 42.436 1.00 57.16 258 THR A CA 1
ATOM 2044 C C . THR A 1 258 ? -44.671 3.300 42.451 1.00 57.16 258 THR A C 1
ATOM 2046 O O . THR A 1 258 ? -45.744 3.712 42.900 1.00 57.16 258 THR A O 1
ATOM 2049 N N . ARG A 1 259 ? -44.537 2.024 42.053 1.00 55.09 259 ARG A N 1
ATOM 2050 C CA . ARG A 1 259 ? -45.659 1.058 42.087 1.00 55.09 259 ARG A CA 1
ATOM 2051 C C . ARG A 1 259 ? -46.077 0.660 43.503 1.00 55.09 259 ARG A C 1
ATOM 2053 O O . ARG A 1 259 ? -47.256 0.373 43.725 1.00 55.09 259 ARG A O 1
ATOM 2060 N N . MET A 1 260 ? -45.156 0.660 44.468 1.00 53.72 260 MET A N 1
ATOM 2061 C CA . MET A 1 260 ? -45.495 0.339 45.859 1.00 53.72 260 MET A CA 1
ATOM 2062 C C . MET A 1 260 ? -46.412 1.414 46.468 1.00 53.72 260 MET A C 1
ATOM 2064 O O . MET A 1 260 ? -47.399 1.085 47.123 1.00 53.72 260 MET A O 1
ATOM 2068 N N . THR A 1 261 ? -46.184 2.692 46.139 1.00 56.81 261 THR A N 1
ATOM 2069 C CA . THR A 1 261 ? -47.037 3.796 46.620 1.00 56.81 261 THR A CA 1
ATOM 2070 C C . THR A 1 261 ? -48.445 3.815 46.015 1.00 56.81 261 THR A C 1
ATOM 2072 O O . THR A 1 261 ? -49.397 4.208 46.691 1.00 56.81 261 THR A O 1
ATOM 2075 N N . GLU A 1 262 ? -48.613 3.370 44.768 1.00 54.84 262 GLU A N 1
ATOM 2076 C CA . GLU A 1 262 ? -49.919 3.370 44.093 1.00 54.84 262 GLU A CA 1
ATOM 2077 C C . GLU A 1 262 ? -50.824 2.234 44.604 1.00 54.84 262 GLU A C 1
ATOM 2079 O O . GLU A 1 262 ? -52.025 2.427 44.807 1.00 54.84 262 GLU A O 1
ATOM 2084 N N . THR A 1 263 ? -50.233 1.079 44.932 1.00 56.31 263 THR A N 1
ATOM 2085 C CA . THR A 1 263 ? -50.971 -0.090 45.444 1.00 56.31 263 THR A CA 1
ATOM 2086 C C . THR A 1 263 ? -51.448 0.102 46.894 1.00 56.31 263 THR A C 1
ATOM 2088 O O . THR A 1 263 ? -52.508 -0.397 47.278 1.00 56.31 263 THR A O 1
ATOM 2091 N N . ASP A 1 264 ? -50.718 0.880 47.698 1.00 55.31 264 ASP A N 1
ATOM 2092 C CA . ASP A 1 264 ? -51.122 1.226 49.067 1.00 55.31 264 ASP A CA 1
ATOM 2093 C C . ASP A 1 264 ? -52.207 2.320 49.118 1.00 55.31 264 ASP A C 1
ATOM 2095 O O . ASP A 1 264 ? -52.989 2.378 50.070 1.00 55.31 264 ASP A O 1
ATOM 2099 N N . LEU A 1 265 ? -52.323 3.159 48.081 1.00 54.72 265 LEU A N 1
ATOM 2100 C CA . LEU A 1 265 ? -53.379 4.174 47.975 1.00 54.72 265 LEU A CA 1
ATOM 2101 C C . LEU A 1 265 ? -54.740 3.584 47.566 1.00 54.72 265 LEU A C 1
ATOM 2103 O O . LEU A 1 265 ? -55.777 4.067 48.034 1.00 54.72 265 LEU A O 1
ATOM 2107 N N . GLU A 1 266 ? -54.768 2.512 46.767 1.00 55.88 266 GLU A N 1
ATOM 2108 C CA . GLU A 1 266 ? -56.022 1.819 46.425 1.00 55.88 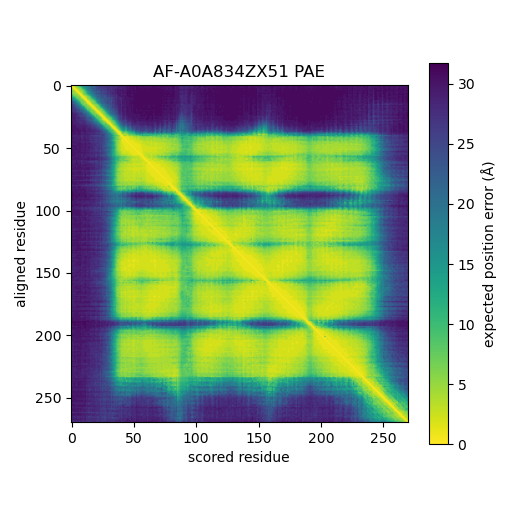266 GLU A CA 1
ATOM 2109 C C . GLU A 1 266 ? -56.617 1.032 47.608 1.00 55.88 266 GLU A C 1
ATOM 2111 O O . GLU A 1 266 ? -57.837 0.914 47.714 1.00 55.88 266 GLU A O 1
ATOM 2116 N N . ASN A 1 267 ? -55.803 0.580 48.568 1.00 55.44 267 ASN A N 1
ATOM 2117 C CA . ASN A 1 267 ? -56.290 -0.158 49.743 1.00 55.44 267 ASN A CA 1
ATOM 2118 C C . ASN A 1 267 ?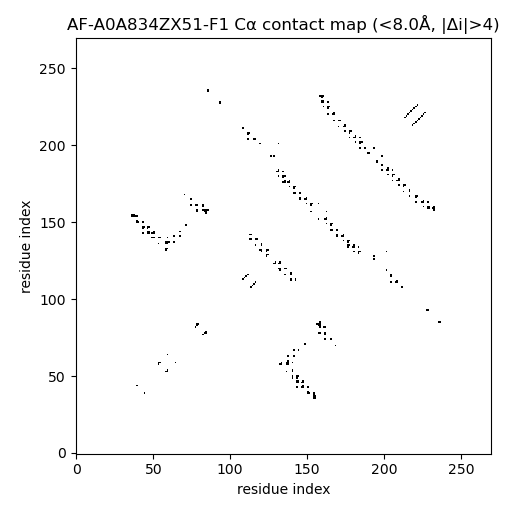 -56.850 0.724 50.877 1.00 55.44 267 ASN A C 1
ATOM 2120 O O . ASN A 1 267 ? -57.398 0.200 51.845 1.00 55.44 267 ASN A O 1
ATOM 2124 N N . ILE A 1 268 ? -56.743 2.054 50.778 1.00 57.56 268 ILE A N 1
ATOM 2125 C CA . ILE A 1 268 ? -57.270 3.000 51.783 1.00 57.56 268 ILE A CA 1
ATOM 2126 C C . ILE A 1 268 ? -58.654 3.555 51.374 1.00 57.56 268 ILE A C 1
ATOM 2128 O O . ILE A 1 268 ? -59.310 4.238 52.161 1.00 57.56 268 ILE A O 1
ATOM 2132 N N . THR A 1 269 ? -59.147 3.241 50.168 1.00 55.94 269 THR A N 1
ATOM 2133 C CA . THR A 1 269 ? -60.406 3.796 49.623 1.00 55.94 269 THR A CA 1
ATOM 2134 C C . THR A 1 269 ? -61.549 2.786 49.416 1.00 55.94 269 THR A C 1
ATOM 2136 O O . THR A 1 269 ? -62.558 3.149 48.808 1.00 55.94 269 THR A O 1
ATOM 2139 N N . SER A 1 270 ? -61.458 1.567 49.968 1.00 44.91 270 SER A N 1
ATOM 2140 C CA . SER A 1 270 ? -62.562 0.580 50.008 1.00 44.91 270 SER A CA 1
ATOM 2141 C C . SER A 1 270 ? -63.120 0.357 51.410 1.00 44.91 270 SER A C 1
ATOM 2143 O O . SER A 1 270 ? -62.311 0.194 52.349 1.00 44.91 270 SER A O 1
#

pLDDT: mean 75.31, std 20.15, range [28.12, 94.62]